Protein AF-A0AAD6TPF5-F1 (afdb_monomer_lite)

pLDDT: mean 73.82, std 22.04, range [34.72, 98.62]

Structure (mmCIF, N/CA/C/O backbone):
data_AF-A0AAD6TPF5-F1
#
_entry.id   AF-A0AAD6TPF5-F1
#
loop_
_atom_site.group_PDB
_atom_site.id
_atom_site.type_symbol
_atom_site.label_atom_id
_atom_site.label_alt_id
_atom_site.label_comp_id
_atom_site.label_asym_id
_atom_site.label_entity_id
_atom_site.label_seq_id
_atom_site.pdbx_PDB_ins_code
_atom_site.Cartn_x
_atom_site.Cartn_y
_atom_site.Cartn_z
_atom_site.occupancy
_atom_site.B_iso_or_equiv
_atom_site.auth_seq_id
_atom_site.auth_comp_id
_atom_site.auth_asym_id
_atom_site.auth_atom_id
_atom_site.pdbx_PDB_model_num
ATOM 1 N N . MET A 1 1 ? 7.295 -44.123 14.658 1.00 43.75 1 MET A N 1
ATOM 2 C CA . MET A 1 1 ? 8.121 -44.035 13.433 1.00 43.75 1 MET A CA 1
ATOM 3 C C . MET A 1 1 ? 7.354 -43.300 12.339 1.00 43.75 1 MET A C 1
ATOM 5 O O . MET A 1 1 ? 6.533 -43.919 11.677 1.00 43.75 1 MET A O 1
ATOM 9 N N . ARG A 1 2 ? 7.566 -41.988 12.167 1.00 37.69 2 ARG A N 1
ATOM 10 C CA . ARG A 1 2 ? 7.135 -41.240 10.971 1.00 37.69 2 ARG A CA 1
ATOM 11 C C . ARG A 1 2 ? 8.166 -40.157 10.656 1.00 37.69 2 ARG A C 1
ATOM 13 O O . ARG A 1 2 ? 8.618 -39.444 11.543 1.00 37.69 2 ARG A O 1
ATOM 20 N N . PHE A 1 3 ? 8.560 -40.143 9.389 1.00 41.12 3 PHE A N 1
ATOM 21 C CA . PHE A 1 3 ? 9.657 -39.396 8.793 1.00 41.12 3 PHE A CA 1
ATOM 22 C C . PHE A 1 3 ? 9.344 -37.900 8.700 1.00 41.12 3 PHE A C 1
ATOM 24 O O . PHE A 1 3 ? 8.458 -37.509 7.942 1.00 41.12 3 PHE A O 1
ATOM 31 N N . PHE A 1 4 ? 10.124 -37.058 9.378 1.00 46.62 4 PHE A N 1
ATOM 32 C CA . PHE A 1 4 ? 10.279 -35.664 8.969 1.00 46.62 4 PHE A CA 1
ATOM 33 C C . PHE A 1 4 ? 11.479 -35.585 8.029 1.00 46.62 4 PHE A C 1
ATOM 35 O O . PHE A 1 4 ? 12.627 -35.695 8.452 1.00 46.62 4 PHE A O 1
ATOM 42 N N . LYS A 1 5 ? 11.202 -35.447 6.729 1.00 48.03 5 LYS A N 1
ATOM 43 C CA . LYS A 1 5 ? 12.215 -35.078 5.738 1.00 48.03 5 LYS A CA 1
ATOM 44 C C . LYS A 1 5 ? 12.674 -33.656 6.058 1.00 48.03 5 LYS A C 1
ATOM 46 O O . LYS A 1 5 ? 11.877 -32.721 6.000 1.00 48.03 5 LYS A O 1
ATOM 51 N N . SER A 1 6 ? 13.943 -33.523 6.427 1.00 45.94 6 SER A N 1
ATOM 52 C CA . SER A 1 6 ? 14.635 -32.247 6.552 1.00 45.94 6 SER A CA 1
ATOM 53 C C . SER A 1 6 ? 14.617 -31.535 5.199 1.00 45.94 6 SER A C 1
ATOM 55 O O . SER A 1 6 ? 15.062 -32.072 4.186 1.00 45.94 6 SER A O 1
ATOM 57 N N . PHE A 1 7 ? 14.067 -30.325 5.166 1.00 51.47 7 PHE A N 1
ATOM 58 C CA . PHE A 1 7 ? 14.255 -29.436 4.027 1.00 51.47 7 PHE A CA 1
ATOM 59 C C . PHE A 1 7 ? 15.663 -28.829 4.104 1.00 51.47 7 PHE A C 1
ATOM 61 O O . PHE A 1 7 ? 16.101 -28.474 5.202 1.00 51.47 7 PHE A O 1
ATOM 68 N N . PRO A 1 8 ? 16.379 -28.696 2.975 1.00 53.69 8 PRO A N 1
ATOM 69 C CA . PRO A 1 8 ? 17.670 -28.029 2.958 1.00 53.69 8 PRO A CA 1
ATOM 70 C C . PRO A 1 8 ? 17.483 -26.559 3.344 1.00 53.69 8 PRO A C 1
ATOM 72 O O . PRO A 1 8 ? 16.663 -25.840 2.770 1.00 53.69 8 PRO A O 1
ATOM 75 N N . SER A 1 9 ? 18.236 -26.128 4.352 1.00 47.53 9 SER A N 1
ATOM 76 C CA . SER A 1 9 ? 18.321 -24.741 4.787 1.00 47.53 9 SER A CA 1
ATOM 77 C C . SER A 1 9 ? 18.831 -23.879 3.634 1.00 47.53 9 SER A C 1
ATOM 79 O O . SER A 1 9 ? 19.989 -23.996 3.231 1.00 47.53 9 SER A O 1
ATOM 81 N N . PHE A 1 10 ? 17.985 -23.000 3.104 1.00 50.28 10 PHE A N 1
ATOM 82 C CA . PHE A 1 10 ? 18.445 -21.953 2.203 1.00 50.28 10 PHE A CA 1
ATOM 83 C C . PHE A 1 10 ? 19.329 -20.981 2.997 1.00 50.28 10 PHE A C 1
ATOM 85 O O . PHE A 1 10 ? 18.885 -20.493 4.042 1.00 50.28 10 PHE A O 1
ATOM 92 N N . PRO A 1 11 ? 20.562 -20.684 2.550 1.00 57.53 11 PRO A N 1
ATOM 93 C CA . PRO A 1 11 ? 21.383 -19.679 3.199 1.00 57.53 11 PRO A CA 1
ATOM 94 C C . PRO A 1 11 ? 20.680 -18.328 3.060 1.00 57.53 11 PRO A C 1
ATOM 96 O O . PRO A 1 11 ? 20.516 -17.792 1.963 1.00 57.53 11 PRO A O 1
ATOM 99 N N . LEU A 1 12 ? 20.228 -17.798 4.195 1.00 47.91 12 LEU A N 1
ATOM 100 C CA . LEU A 1 12 ? 19.731 -16.438 4.333 1.00 47.91 12 LEU A CA 1
ATOM 101 C C . LEU A 1 12 ? 20.835 -15.484 3.875 1.00 47.91 12 LEU A C 1
ATOM 103 O O . LEU A 1 12 ? 21.775 -15.205 4.624 1.00 47.91 12 LEU A O 1
ATOM 107 N N . LEU A 1 13 ? 20.712 -14.983 2.643 1.00 49.19 13 LEU A N 1
ATOM 108 C CA . LEU A 1 13 ? 21.491 -13.855 2.153 1.00 49.19 13 LEU A CA 1
ATOM 109 C C . LEU A 1 13 ? 21.312 -12.715 3.153 1.00 49.19 13 LEU A C 1
ATOM 111 O O . LEU A 1 13 ? 20.250 -12.097 3.246 1.00 49.19 13 LEU A O 1
ATOM 115 N N . HIS A 1 14 ? 22.355 -12.488 3.948 1.00 45.69 14 HIS A N 1
ATOM 116 C CA . HIS A 1 14 ? 22.440 -11.371 4.864 1.00 45.69 14 HIS A CA 1
ATOM 117 C C . HIS A 1 14 ? 22.224 -10.096 4.062 1.00 45.69 14 HIS A C 1
ATOM 119 O O . HIS A 1 14 ? 23.067 -9.678 3.266 1.00 45.69 14 HIS A O 1
ATOM 125 N N . ARG A 1 15 ? 21.061 -9.482 4.280 1.00 45.88 15 ARG A N 1
ATOM 126 C CA . ARG A 1 15 ? 20.737 -8.143 3.816 1.00 45.88 15 ARG A CA 1
ATOM 127 C C . ARG A 1 15 ? 21.706 -7.203 4.530 1.00 45.88 15 ARG A C 1
ATOM 129 O O . ARG A 1 15 ? 21.448 -6.766 5.647 1.00 45.88 15 ARG A O 1
ATOM 136 N N . ARG A 1 16 ? 22.868 -6.962 3.916 1.00 40.47 16 ARG A N 1
ATOM 137 C CA . ARG A 1 16 ? 23.832 -5.945 4.342 1.00 40.47 16 ARG A CA 1
ATOM 138 C C . ARG A 1 16 ? 23.128 -4.590 4.280 1.00 40.47 16 ARG A C 1
ATOM 140 O O . ARG A 1 16 ? 23.140 -3.924 3.253 1.00 40.47 16 ARG A O 1
ATOM 147 N N . SER A 1 17 ? 22.531 -4.163 5.388 1.00 47.69 17 SER A N 1
ATOM 148 C CA . SER A 1 17 ? 22.309 -2.749 5.670 1.00 47.69 17 SER A CA 1
ATOM 149 C C . SER A 1 17 ? 23.649 -2.155 6.099 1.00 47.69 17 SER A C 1
ATOM 151 O O . SER A 1 17 ? 23.896 -1.915 7.278 1.00 47.69 17 SER A O 1
ATOM 153 N N . LYS A 1 18 ? 24.560 -1.999 5.139 1.00 42.81 18 LYS A N 1
ATOM 154 C CA . LYS A 1 18 ? 25.695 -1.099 5.292 1.00 42.81 18 LYS A CA 1
ATOM 155 C C . LYS A 1 18 ? 25.421 0.088 4.391 1.00 42.81 18 LYS A C 1
ATOM 157 O O . LYS A 1 18 ? 25.534 0.011 3.175 1.00 42.81 18 LYS A O 1
ATOM 162 N N . SER A 1 19 ? 24.993 1.161 5.035 1.00 47.47 19 SER A N 1
ATOM 163 C CA . SER A 1 19 ? 25.349 2.519 4.668 1.00 47.47 19 SER A CA 1
ATOM 164 C C . SER A 1 19 ? 26.872 2.600 4.487 1.00 47.47 19 SER A C 1
ATOM 166 O O . SER A 1 19 ? 27.588 2.967 5.413 1.00 47.47 19 SER A O 1
ATOM 168 N N . ASP A 1 20 ? 27.367 2.191 3.321 1.00 39.78 20 ASP A N 1
ATOM 169 C CA . ASP A 1 20 ? 28.670 2.613 2.817 1.00 39.78 20 ASP A CA 1
ATOM 170 C C . ASP A 1 20 ? 28.439 3.952 2.113 1.00 39.78 20 ASP A C 1
ATOM 172 O O . ASP A 1 20 ? 28.153 4.036 0.920 1.00 39.78 20 ASP A O 1
ATOM 176 N N . SER A 1 21 ? 28.490 5.028 2.897 1.00 48.94 21 SER A N 1
ATOM 177 C CA . SER A 1 21 ? 28.609 6.404 2.413 1.00 48.94 21 SER A CA 1
ATOM 178 C C . SER A 1 21 ? 30.051 6.665 1.973 1.00 48.94 21 SER A C 1
ATOM 180 O O . SER A 1 21 ? 30.737 7.541 2.494 1.00 48.94 21 SER A O 1
ATOM 182 N N . SER A 1 22 ? 30.523 5.844 1.046 1.00 44.94 22 SER A N 1
ATOM 183 C CA . SER A 1 22 ? 31.837 5.932 0.421 1.00 44.94 22 SER A CA 1
ATOM 184 C C . SER A 1 22 ? 31.689 5.614 -1.064 1.00 44.94 22 SER A C 1
ATOM 186 O O . SER A 1 22 ? 32.470 4.871 -1.644 1.00 44.94 22 SER A O 1
ATOM 188 N N . ILE A 1 23 ? 30.666 6.188 -1.707 1.00 43.12 23 ILE A N 1
ATOM 189 C CA . ILE A 1 23 ? 30.764 6.408 -3.148 1.00 43.12 23 ILE A CA 1
ATOM 190 C C . ILE A 1 23 ? 31.881 7.447 -3.284 1.00 43.12 23 ILE A C 1
ATOM 192 O O . ILE A 1 23 ? 31.685 8.578 -2.824 1.00 43.12 23 ILE A O 1
ATOM 196 N N . PRO A 1 24 ? 33.067 7.090 -3.811 1.00 48.72 24 PRO A N 1
ATOM 197 C CA . PRO A 1 24 ? 34.062 8.097 -4.120 1.00 48.72 24 PRO A CA 1
ATOM 198 C C . PRO A 1 24 ? 33.383 9.077 -5.070 1.00 48.72 24 PRO A C 1
ATOM 200 O O . PRO A 1 24 ? 32.769 8.655 -6.054 1.00 48.72 24 PRO A O 1
ATOM 203 N N . ASN A 1 25 ? 33.436 10.370 -4.734 1.00 44.84 25 ASN A N 1
ATOM 204 C CA . ASN A 1 25 ? 33.100 11.433 -5.675 1.00 44.84 25 ASN A CA 1
ATOM 205 C C . ASN A 1 25 ? 33.679 11.017 -7.027 1.00 44.84 25 ASN A C 1
ATOM 207 O O . ASN A 1 25 ? 34.873 10.694 -7.047 1.00 44.84 25 ASN A O 1
ATOM 211 N N . PRO A 1 26 ? 32.883 10.960 -8.113 1.00 53.66 26 PRO A N 1
ATOM 212 C CA . PRO A 1 26 ? 33.461 10.762 -9.424 1.00 53.66 26 PRO A CA 1
ATOM 213 C C . PRO A 1 26 ? 34.475 11.886 -9.563 1.00 53.66 26 PRO A C 1
ATOM 215 O O . PRO A 1 26 ? 34.111 13.064 -9.598 1.00 53.66 26 PRO A O 1
ATOM 218 N N . THR A 1 27 ? 35.756 11.524 -9.506 1.00 51.78 27 THR A N 1
ATOM 219 C CA . THR A 1 27 ? 36.822 12.436 -9.865 1.00 51.78 27 THR A CA 1
ATOM 220 C C . THR A 1 27 ? 36.392 13.003 -11.208 1.00 51.78 27 THR A C 1
ATOM 222 O O . THR A 1 27 ? 35.964 12.218 -12.066 1.00 51.78 27 THR A O 1
ATOM 225 N N . PRO A 1 28 ? 36.375 14.340 -11.379 1.00 53.50 28 PRO A N 1
ATOM 226 C CA . PRO A 1 28 ? 36.115 14.902 -12.690 1.00 53.50 28 PRO A CA 1
ATOM 227 C C . PRO A 1 28 ? 37.044 14.146 -13.620 1.00 53.50 28 PRO A C 1
ATOM 229 O O . PRO A 1 28 ? 38.234 14.034 -13.315 1.00 53.50 28 PRO A O 1
ATOM 232 N N . ILE A 1 29 ? 36.460 13.511 -14.638 1.00 50.47 29 ILE A N 1
ATOM 233 C CA . ILE A 1 29 ? 37.204 12.881 -15.713 1.00 50.47 29 ILE A CA 1
ATOM 234 C C . ILE A 1 29 ? 38.132 13.995 -16.168 1.00 50.47 29 ILE A C 1
ATOM 236 O O . ILE A 1 29 ? 37.700 14.959 -16.792 1.00 50.47 29 ILE A O 1
ATOM 240 N N . GLN A 1 30 ? 39.380 13.937 -15.698 1.00 47.09 30 GLN A N 1
ATOM 241 C CA . GLN A 1 30 ? 40.451 14.686 -16.293 1.00 47.09 30 GLN A CA 1
ATOM 242 C C . GLN A 1 30 ? 40.396 14.163 -17.705 1.00 47.09 30 GLN A C 1
ATOM 244 O O . GLN A 1 30 ? 40.637 12.974 -17.934 1.00 47.09 30 GLN A O 1
ATOM 249 N N . ASP A 1 31 ? 39.954 15.029 -18.609 1.00 46.28 31 ASP A N 1
ATOM 250 C CA . ASP A 1 31 ? 40.254 14.916 -20.012 1.00 46.28 31 ASP A CA 1
ATOM 251 C C . ASP A 1 31 ? 41.762 14.701 -20.052 1.00 46.28 31 ASP A C 1
ATOM 253 O O . ASP A 1 31 ? 42.564 15.637 -20.012 1.00 46.28 31 ASP A O 1
ATOM 257 N N . HIS A 1 32 ? 42.164 13.431 -20.040 1.00 48.12 32 HIS A N 1
ATOM 258 C CA . HIS A 1 32 ? 43.411 13.006 -20.605 1.00 48.12 32 HIS A CA 1
ATOM 259 C C . HIS A 1 32 ? 43.250 13.414 -22.055 1.00 48.12 32 HIS A C 1
ATOM 261 O O . HIS A 1 32 ? 42.730 12.670 -22.885 1.00 48.12 32 HIS A O 1
ATOM 267 N N . ILE A 1 33 ? 43.629 14.669 -22.303 1.00 50.28 33 ILE A N 1
ATOM 268 C CA . ILE A 1 33 ? 44.167 15.166 -23.544 1.00 50.28 33 ILE A CA 1
ATOM 269 C C . ILE A 1 33 ? 45.156 14.077 -23.922 1.00 50.28 33 ILE A C 1
ATOM 271 O O . ILE A 1 33 ? 46.284 14.032 -23.431 1.00 50.28 33 ILE A O 1
ATOM 275 N N . LEU A 1 34 ? 44.663 13.104 -24.689 1.00 51.03 34 LEU A N 1
ATOM 276 C CA . LEU A 1 34 ? 45.485 12.181 -25.427 1.00 51.03 34 LEU A CA 1
ATOM 277 C C . LEU A 1 34 ? 46.449 13.113 -26.125 1.00 51.03 34 LEU A C 1
ATOM 279 O O . LEU A 1 34 ? 46.015 13.939 -26.931 1.00 51.03 34 LEU A O 1
ATOM 283 N N . ASN A 1 35 ? 47.710 13.059 -25.696 1.00 52.78 35 ASN A N 1
ATOM 284 C CA . ASN A 1 35 ? 48.815 13.724 -26.347 1.00 52.78 35 ASN A CA 1
ATOM 285 C C . ASN A 1 35 ? 48.691 13.356 -27.817 1.00 52.78 35 ASN A C 1
ATOM 287 O O . ASN A 1 35 ? 49.074 12.265 -28.239 1.00 52.78 35 ASN A O 1
ATOM 291 N N . ARG A 1 36 ? 48.059 14.254 -28.574 1.00 47.03 36 ARG A N 1
ATOM 292 C CA . ARG A 1 36 ? 48.009 14.201 -30.017 1.00 47.03 36 ARG A CA 1
ATOM 293 C C . ARG A 1 36 ? 49.481 14.184 -30.395 1.00 47.03 36 ARG A C 1
ATOM 295 O O . ARG A 1 36 ? 50.165 15.134 -30.007 1.00 47.03 36 ARG A O 1
ATOM 302 N N . PRO A 1 37 ? 49.993 13.123 -31.036 1.00 51.72 37 PRO A N 1
ATOM 303 C CA . PRO A 1 37 ? 51.385 13.093 -31.434 1.00 51.72 37 PRO A CA 1
ATOM 304 C C . PRO A 1 37 ? 51.607 14.323 -32.311 1.00 51.72 37 PRO A C 1
ATOM 306 O O . PRO A 1 37 ? 51.081 14.423 -33.421 1.00 51.72 37 PRO A O 1
ATOM 309 N N . GLN A 1 38 ? 52.281 15.325 -31.750 1.00 54.56 38 GLN A N 1
ATOM 310 C CA . GLN A 1 38 ? 52.732 16.466 -32.514 1.00 54.56 38 GLN A CA 1
ATOM 311 C C . GLN A 1 38 ? 53.732 15.908 -33.522 1.00 54.56 38 GLN A C 1
ATOM 313 O O . GLN A 1 38 ? 54.681 15.219 -33.157 1.00 54.56 38 GLN A O 1
ATOM 318 N N . SER A 1 39 ? 53.472 16.207 -34.790 1.00 62.16 39 SER A N 1
ATOM 319 C CA . SER A 1 39 ? 54.268 15.862 -35.967 1.00 62.16 39 SER A CA 1
ATOM 320 C C . SER A 1 39 ? 54.196 14.400 -36.437 1.00 62.16 39 SER A C 1
ATOM 322 O O . SER A 1 39 ? 55.136 13.617 -36.345 1.00 62.16 39 SER A O 1
ATOM 324 N N . LEU A 1 40 ? 53.089 14.087 -37.118 1.00 56.56 40 LEU A N 1
ATOM 325 C CA . LEU A 1 40 ? 53.101 13.087 -38.194 1.00 56.56 40 LEU A CA 1
ATOM 326 C C . LEU A 1 40 ? 54.177 13.429 -39.259 1.00 56.56 40 LEU A C 1
ATOM 328 O O . LEU A 1 40 ? 54.721 12.528 -39.891 1.00 56.56 40 LEU A O 1
ATOM 332 N N . ASP A 1 41 ? 54.564 14.708 -39.362 1.00 59.25 41 ASP A N 1
ATOM 333 C CA . ASP A 1 41 ? 55.646 15.200 -40.224 1.00 59.25 41 ASP A CA 1
ATOM 334 C C . ASP A 1 41 ? 57.039 14.660 -39.851 1.00 59.25 41 ASP A C 1
ATOM 336 O O . ASP A 1 41 ? 57.844 14.393 -40.742 1.00 59.25 41 ASP A O 1
ATOM 340 N N . ALA A 1 42 ? 57.347 14.435 -38.565 1.00 60.19 42 ALA A N 1
ATOM 341 C CA . ALA A 1 42 ? 58.680 13.965 -38.165 1.00 60.19 42 ALA A CA 1
ATOM 342 C C . ALA A 1 42 ? 58.891 12.475 -38.479 1.00 60.19 42 ALA A C 1
ATOM 344 O O . ALA A 1 42 ? 59.974 12.068 -38.903 1.00 60.19 42 ALA A O 1
ATOM 345 N N . ALA A 1 43 ? 57.842 11.660 -38.327 1.00 59.56 43 ALA A N 1
ATOM 346 C CA . ALA A 1 43 ? 57.882 10.248 -38.700 1.00 59.56 43 ALA A CA 1
ATOM 347 C C . ALA A 1 43 ? 57.887 10.061 -40.229 1.00 59.56 43 ALA A C 1
ATOM 349 O O . ALA A 1 43 ? 58.588 9.184 -40.732 1.00 59.56 43 ALA A O 1
ATOM 350 N N . GLN A 1 44 ? 57.173 10.910 -40.979 1.00 61.31 44 GLN A N 1
ATOM 351 C CA . GLN A 1 44 ? 57.213 10.884 -42.445 1.00 61.31 44 GLN A CA 1
ATOM 352 C C . GLN A 1 44 ? 58.585 11.317 -42.989 1.00 61.31 44 GLN A C 1
ATOM 354 O O . GLN A 1 44 ? 59.111 10.656 -43.883 1.00 61.31 44 GLN A O 1
ATOM 359 N N . ALA A 1 45 ? 59.226 12.337 -42.406 1.00 62.72 45 ALA A N 1
ATOM 360 C CA . ALA A 1 45 ? 60.567 12.766 -42.816 1.00 62.72 45 ALA A CA 1
ATOM 361 C C . ALA A 1 45 ? 61.647 11.682 -42.606 1.00 62.72 45 ALA A C 1
ATOM 363 O O . ALA A 1 45 ? 62.543 11.529 -43.438 1.00 62.72 45 ALA A O 1
ATOM 364 N N . ALA A 1 46 ? 61.547 10.882 -41.538 1.00 60.62 46 ALA A N 1
ATOM 365 C CA . ALA A 1 46 ? 62.501 9.805 -41.261 1.00 60.62 46 ALA A CA 1
ATOM 366 C C . ALA A 1 46 ? 62.390 8.623 -42.246 1.00 60.62 46 ALA A C 1
ATOM 368 O O . ALA A 1 46 ? 63.404 8.020 -42.598 1.00 60.62 46 ALA A O 1
ATOM 369 N N . VAL A 1 47 ? 61.183 8.314 -42.739 1.00 61.53 47 VAL A N 1
ATOM 370 C CA . VAL A 1 47 ? 60.966 7.222 -43.708 1.00 61.53 47 VAL A CA 1
ATOM 371 C C . VAL A 1 47 ? 61.490 7.592 -45.099 1.00 61.53 47 VAL A C 1
ATOM 373 O O . VAL A 1 47 ? 62.084 6.748 -45.768 1.00 61.53 47 VAL A O 1
ATOM 376 N N . PHE A 1 48 ? 61.359 8.855 -45.517 1.00 60.66 48 PHE A N 1
ATOM 377 C CA . PHE A 1 48 ? 61.883 9.298 -46.815 1.00 60.66 48 PHE A CA 1
ATOM 378 C C . PHE A 1 48 ? 63.412 9.427 -46.852 1.00 60.66 48 PHE A C 1
ATOM 380 O O . PHE A 1 48 ? 64.003 9.292 -47.921 1.00 60.66 48 PHE A O 1
ATOM 387 N N . SER A 1 49 ? 64.077 9.628 -45.709 1.00 60.03 49 SER A N 1
ATOM 388 C CA . SER A 1 49 ? 65.532 9.827 -45.684 1.00 60.03 49 SER A CA 1
ATOM 389 C C . SER A 1 49 ? 66.355 8.530 -45.635 1.00 60.03 49 SER A C 1
ATOM 391 O O . SER A 1 49 ? 67.552 8.574 -45.911 1.00 60.03 49 SER A O 1
ATOM 393 N N . ALA A 1 50 ? 65.753 7.382 -45.300 1.00 56.81 50 ALA A N 1
ATOM 394 C CA . ALA A 1 50 ? 66.474 6.115 -45.113 1.00 56.81 50 ALA A CA 1
ATOM 395 C C . ALA A 1 50 ? 66.436 5.164 -46.330 1.00 56.81 50 ALA A C 1
ATOM 397 O O . ALA A 1 50 ? 67.094 4.126 -46.313 1.00 56.81 50 ALA A O 1
ATOM 398 N N . ALA A 1 51 ? 65.687 5.492 -47.388 1.00 52.31 51 ALA A N 1
ATOM 399 C CA . ALA A 1 51 ? 65.366 4.558 -48.471 1.00 52.31 51 ALA A CA 1
ATOM 400 C C . ALA A 1 51 ? 65.935 4.952 -49.848 1.00 52.31 51 ALA A C 1
ATOM 402 O O . ALA A 1 51 ? 65.274 4.750 -50.864 1.00 52.31 51 ALA A O 1
ATOM 403 N N . VAL A 1 52 ? 67.171 5.464 -49.912 1.00 60.47 52 VAL A N 1
ATOM 404 C CA . VAL A 1 52 ? 67.898 5.588 -51.193 1.00 60.47 52 VAL A CA 1
ATOM 405 C C . VAL A 1 52 ? 69.125 4.671 -51.218 1.00 60.47 52 VAL A C 1
ATOM 407 O O . VAL A 1 52 ? 70.259 5.141 -51.122 1.00 60.47 52 VAL A O 1
ATOM 410 N N . PRO A 1 53 ? 68.952 3.344 -51.361 1.00 54.88 53 PRO A N 1
ATOM 411 C CA . PRO A 1 53 ? 70.000 2.523 -51.934 1.00 54.88 53 PRO A CA 1
ATOM 412 C C . PRO A 1 53 ? 70.061 2.812 -53.439 1.00 54.88 53 PRO A C 1
ATOM 414 O O . PRO A 1 53 ? 69.075 2.668 -54.161 1.00 54.88 53 PRO A O 1
ATOM 417 N N . ALA A 1 54 ? 71.236 3.235 -53.901 1.00 57.59 54 ALA A N 1
ATOM 418 C CA . ALA A 1 54 ? 71.572 3.406 -55.307 1.00 57.59 54 ALA A CA 1
ATOM 419 C C . ALA A 1 54 ? 71.447 2.064 -56.052 1.00 57.59 54 ALA A C 1
ATOM 421 O O . ALA A 1 54 ? 72.408 1.311 -56.183 1.00 57.59 54 ALA A O 1
ATOM 422 N N . CYS A 1 55 ? 70.241 1.746 -56.517 1.00 51.28 55 CYS A N 1
ATOM 423 C CA . CYS A 1 55 ? 69.998 0.708 -57.507 1.00 51.28 55 CYS A CA 1
ATOM 424 C C . CYS A 1 55 ? 69.814 1.374 -58.877 1.00 51.28 55 CYS A C 1
ATOM 426 O O . CYS A 1 55 ? 69.060 2.344 -58.980 1.00 51.28 55 CYS A O 1
ATOM 428 N N . PRO A 1 56 ? 70.451 0.866 -59.944 1.00 54.00 56 PRO A N 1
ATOM 429 C CA . PRO A 1 56 ? 70.154 1.295 -61.302 1.00 54.00 56 PRO A CA 1
ATOM 430 C C . PRO A 1 56 ? 68.742 0.813 -61.671 1.00 54.00 56 PRO A C 1
ATOM 432 O O . PRO A 1 56 ? 68.542 -0.332 -62.070 1.00 54.00 56 PRO A O 1
ATOM 435 N N . GLN A 1 57 ? 67.740 1.675 -61.485 1.00 56.03 57 GLN A N 1
ATOM 436 C CA . GLN A 1 57 ? 66.370 1.423 -61.923 1.00 56.03 57 GLN A CA 1
ATOM 437 C C . GLN A 1 57 ? 66.314 1.474 -63.449 1.00 56.03 57 GLN A C 1
ATOM 439 O O . GLN A 1 57 ? 66.289 2.543 -64.058 1.00 56.03 57 GLN A O 1
ATOM 444 N N . ALA A 1 58 ? 66.226 0.302 -64.072 1.00 49.12 58 ALA A N 1
ATOM 445 C CA . ALA A 1 58 ? 65.511 0.189 -65.329 1.00 49.12 58 ALA A CA 1
ATOM 446 C C . ALA A 1 58 ? 64.054 0.589 -65.042 1.00 49.12 58 ALA A C 1
ATOM 448 O O . ALA A 1 58 ? 63.291 -0.193 -64.474 1.00 49.12 58 ALA A O 1
ATOM 449 N N . PHE A 1 59 ? 63.695 1.835 -65.362 1.00 52.66 59 PHE A N 1
ATOM 450 C CA . PHE A 1 59 ? 62.314 2.311 -65.381 1.00 52.66 59 PHE A CA 1
ATOM 451 C C . PHE A 1 59 ? 61.558 1.517 -66.450 1.00 52.66 59 PHE A C 1
ATOM 453 O O . PHE A 1 59 ? 61.434 1.928 -67.603 1.00 52.66 59 PHE A O 1
ATOM 460 N N . LEU A 1 60 ? 61.075 0.338 -66.068 1.00 57.22 60 LEU A N 1
ATOM 461 C CA . LEU A 1 60 ? 59.983 -0.316 -66.764 1.00 57.22 60 LEU A CA 1
ATOM 462 C C . LEU A 1 60 ? 58.760 0.552 -66.491 1.00 57.22 60 LEU A C 1
ATOM 464 O O . LEU A 1 60 ? 58.108 0.424 -65.457 1.00 57.22 60 LEU A O 1
ATOM 468 N N . PHE A 1 61 ? 58.521 1.512 -67.384 1.00 64.75 61 PHE A N 1
ATOM 469 C CA . PHE A 1 61 ? 57.277 2.257 -67.389 1.00 64.75 61 PHE A CA 1
ATOM 470 C C . PHE A 1 61 ? 56.148 1.227 -67.446 1.00 64.75 61 PHE A C 1
ATOM 472 O O . PHE A 1 61 ? 56.156 0.396 -68.361 1.00 64.75 61 PHE A O 1
ATOM 479 N N . PRO A 1 62 ? 55.227 1.229 -66.465 1.00 67.69 62 PRO A N 1
ATOM 480 C CA . PRO A 1 62 ? 54.089 0.332 -66.499 1.00 67.69 62 PRO A CA 1
ATOM 481 C C . PRO A 1 62 ? 53.399 0.517 -67.842 1.00 67.69 62 PRO A C 1
ATOM 483 O O . PRO A 1 62 ? 53.188 1.646 -68.303 1.00 67.69 62 PRO A O 1
ATOM 486 N N . THR A 1 63 ? 53.106 -0.596 -68.502 1.00 78.25 63 THR A N 1
ATOM 487 C CA . THR A 1 63 ? 52.383 -0.522 -69.763 1.00 78.25 63 THR A CA 1
ATOM 488 C C . THR A 1 63 ? 51.006 0.098 -69.483 1.00 78.25 63 THR A C 1
ATOM 490 O O . THR A 1 63 ? 50.469 -0.059 -68.384 1.00 78.25 63 THR A O 1
ATOM 493 N N . PRO A 1 64 ? 50.398 0.832 -70.428 1.00 82.12 64 PRO A N 1
ATOM 494 C CA . PRO A 1 64 ? 49.090 1.461 -70.209 1.00 82.12 64 PRO A CA 1
ATOM 495 C C . PRO A 1 64 ? 47.992 0.458 -69.790 1.00 82.12 64 PRO A C 1
ATOM 497 O O . PRO A 1 64 ? 47.028 0.835 -69.120 1.00 82.12 64 PRO A O 1
ATOM 500 N N . SER A 1 65 ? 48.157 -0.830 -70.116 1.00 81.81 65 SER A N 1
ATOM 501 C CA . SER A 1 65 ? 47.319 -1.921 -69.606 1.00 81.81 65 SER A CA 1
ATOM 502 C C . SER A 1 65 ? 47.487 -2.170 -68.104 1.00 81.81 65 SER A C 1
ATOM 504 O O . SER A 1 65 ? 46.487 -2.352 -67.414 1.00 81.81 65 SER A O 1
ATOM 506 N N . ASP A 1 66 ? 48.711 -2.118 -67.572 1.00 85.12 66 ASP A N 1
ATOM 507 C CA . ASP A 1 66 ? 48.975 -2.332 -66.141 1.00 85.12 66 ASP A CA 1
ATOM 508 C C . ASP A 1 66 ? 48.380 -1.200 -65.298 1.00 85.12 66 ASP A C 1
ATOM 510 O O . ASP A 1 66 ? 47.767 -1.446 -64.261 1.00 85.12 66 ASP A O 1
ATOM 514 N N . ALA A 1 67 ? 48.478 0.042 -65.783 1.00 87.50 67 ALA A N 1
ATOM 515 C CA . ALA A 1 67 ? 47.867 1.196 -65.125 1.00 87.50 67 ALA A CA 1
ATOM 516 C C . ALA A 1 67 ? 46.336 1.067 -65.038 1.00 87.50 67 ALA A C 1
ATOM 518 O O . ALA A 1 67 ? 45.745 1.391 -64.011 1.00 87.50 67 ALA A O 1
ATOM 519 N N . SER A 1 68 ? 45.697 0.548 -66.091 1.00 91.44 68 SER A N 1
ATOM 520 C CA . SER A 1 68 ? 44.242 0.355 -66.132 1.00 91.44 68 SER A CA 1
ATOM 521 C C . SER A 1 68 ? 43.773 -0.714 -65.136 1.00 91.44 68 SER A C 1
ATOM 523 O O . SER A 1 68 ? 42.778 -0.511 -64.440 1.00 91.44 68 SER A O 1
ATOM 525 N N . ASN A 1 69 ? 44.519 -1.817 -65.010 1.00 92.56 69 ASN A N 1
ATOM 526 C CA . ASN A 1 69 ? 44.225 -2.873 -64.035 1.00 92.56 69 ASN A CA 1
ATOM 527 C C . ASN A 1 69 ? 44.360 -2.365 -62.592 1.00 92.56 69 ASN A C 1
ATOM 529 O O . ASN A 1 69 ? 43.478 -2.608 -61.771 1.00 92.56 69 ASN A O 1
ATOM 533 N N . VAL A 1 70 ? 45.412 -1.593 -62.296 1.00 93.00 70 VAL A N 1
ATOM 534 C CA . VAL A 1 70 ? 45.616 -0.996 -60.964 1.00 93.00 70 VAL A CA 1
ATOM 535 C C . VAL A 1 70 ? 44.506 -0.002 -60.620 1.00 93.00 70 VAL A C 1
ATOM 537 O O . VAL A 1 70 ? 44.012 -0.005 -59.494 1.00 93.00 70 VAL A O 1
ATOM 540 N N . ILE A 1 71 ? 44.074 0.830 -61.575 1.00 94.56 71 ILE A N 1
ATOM 541 C CA . ILE A 1 71 ? 42.947 1.754 -61.365 1.00 94.56 71 ILE A CA 1
ATOM 542 C C . ILE A 1 71 ? 41.680 0.968 -61.013 1.00 94.56 71 ILE A C 1
ATOM 544 O O . ILE A 1 71 ? 41.033 1.278 -60.014 1.00 94.56 71 ILE A O 1
ATOM 548 N N . PHE A 1 72 ? 41.368 -0.084 -61.770 1.00 95.75 72 PHE A N 1
ATOM 549 C CA . PHE A 1 72 ? 40.199 -0.923 -61.510 1.00 95.75 72 PHE A CA 1
ATOM 550 C C . PHE A 1 72 ? 40.252 -1.614 -60.135 1.00 95.75 72 PHE A C 1
ATOM 552 O O . PHE A 1 72 ? 39.255 -1.649 -59.404 1.00 95.75 72 PHE A O 1
ATOM 559 N N . GLU A 1 73 ? 41.415 -2.139 -59.741 1.00 96.56 73 GLU A N 1
ATOM 560 C CA . GLU A 1 73 ? 41.614 -2.732 -58.414 1.00 96.56 73 GLU A CA 1
ATOM 561 C C . GLU A 1 73 ? 41.424 -1.702 -57.293 1.00 96.56 73 GLU A C 1
ATOM 563 O O . GLU A 1 73 ? 40.742 -1.986 -56.303 1.00 96.56 73 GLU A O 1
ATOM 568 N N . LEU A 1 74 ? 41.958 -0.488 -57.461 1.00 96.31 74 LEU A N 1
ATOM 569 C CA . LEU A 1 74 ? 41.799 0.607 -56.502 1.00 96.31 74 LEU A CA 1
ATOM 570 C C . LEU A 1 74 ? 40.346 1.076 -56.394 1.00 96.31 74 LEU A C 1
ATOM 572 O O . LEU A 1 74 ? 39.863 1.312 -55.286 1.00 96.31 74 LEU A O 1
ATOM 576 N N . GLU A 1 75 ? 39.623 1.183 -57.508 1.00 97.75 75 GLU A N 1
ATOM 577 C CA . GLU A 1 75 ? 38.195 1.523 -57.518 1.00 97.75 75 GLU A CA 1
ATOM 578 C C . GLU A 1 75 ? 37.354 0.449 -56.822 1.00 97.75 75 GLU A C 1
ATOM 580 O O . GLU A 1 75 ? 36.465 0.762 -56.019 1.00 97.75 75 GLU A O 1
ATOM 585 N N . THR A 1 76 ? 37.677 -0.822 -57.065 1.00 98.00 76 THR A N 1
ATOM 586 C CA . THR A 1 76 ? 37.037 -1.960 -56.398 1.00 98.00 76 THR A CA 1
ATOM 587 C C . THR A 1 76 ? 37.314 -1.937 -54.894 1.00 98.00 76 THR A C 1
ATOM 589 O O . THR A 1 76 ? 36.388 -2.082 -54.091 1.00 98.00 76 THR A O 1
ATOM 592 N N . ALA A 1 77 ? 38.564 -1.707 -54.485 1.00 97.88 77 ALA A N 1
ATOM 593 C CA . ALA A 1 77 ? 38.944 -1.597 -53.079 1.00 97.88 77 ALA A CA 1
ATOM 594 C C . ALA A 1 77 ? 38.268 -0.399 -52.392 1.00 97.88 77 ALA A C 1
ATOM 596 O O . ALA A 1 77 ? 37.726 -0.544 -51.299 1.00 97.88 77 ALA A O 1
ATOM 597 N N . ASN A 1 78 ? 38.215 0.766 -53.044 1.00 97.06 78 ASN A N 1
ATOM 598 C CA . ASN A 1 78 ? 37.542 1.958 -52.520 1.00 97.06 78 ASN A CA 1
ATOM 599 C C . ASN A 1 78 ? 36.033 1.720 -52.356 1.00 97.06 78 ASN A C 1
ATOM 601 O O . ASN A 1 78 ? 35.452 2.078 -51.332 1.00 97.06 78 ASN A O 1
ATOM 605 N N . SER A 1 79 ? 35.407 1.039 -53.318 1.00 98.19 79 SER A N 1
ATOM 606 C CA . SER A 1 79 ? 33.996 0.649 -53.231 1.00 98.19 79 SER A CA 1
ATOM 607 C C . SER A 1 79 ? 33.734 -0.288 -52.047 1.00 98.19 79 SER A C 1
ATOM 609 O O . SER A 1 79 ? 32.766 -0.082 -51.311 1.00 98.19 79 SER A O 1
ATOM 611 N N . ARG A 1 80 ? 34.626 -1.259 -51.798 1.00 98.38 80 ARG A N 1
ATOM 612 C CA . ARG A 1 80 ? 34.563 -2.133 -50.612 1.00 98.38 80 ARG A CA 1
ATOM 613 C C . ARG A 1 80 ? 34.719 -1.341 -49.316 1.00 98.38 80 ARG A C 1
ATOM 615 O O . ARG A 1 80 ? 33.853 -1.436 -48.457 1.00 98.38 80 ARG A O 1
ATOM 622 N N . PHE A 1 81 ? 35.730 -0.476 -49.212 1.00 98.19 81 PHE A N 1
ATOM 623 C CA . PHE A 1 81 ? 35.925 0.351 -48.018 1.00 98.19 81 PHE A CA 1
ATOM 624 C C . PHE A 1 81 ? 34.741 1.278 -47.736 1.00 98.19 81 PHE A C 1
ATOM 626 O O . PHE A 1 81 ? 34.371 1.461 -46.580 1.00 98.19 81 PHE A O 1
ATOM 633 N N . ARG A 1 82 ? 34.105 1.843 -48.767 1.00 98.06 82 ARG A N 1
ATOM 634 C CA . ARG A 1 82 ? 32.886 2.650 -48.600 1.00 98.06 82 ARG A CA 1
ATOM 635 C C . ARG A 1 82 ? 31.715 1.818 -48.088 1.00 98.06 82 ARG A C 1
ATOM 637 O O . ARG A 1 82 ? 30.998 2.281 -47.203 1.00 98.06 82 ARG A O 1
ATOM 644 N N . SER A 1 83 ? 31.542 0.607 -48.617 1.00 98.38 83 SER A N 1
ATOM 645 C CA . SER A 1 83 ? 30.538 -0.341 -48.128 1.00 98.38 83 SER A CA 1
ATOM 646 C C . SER A 1 83 ? 30.783 -0.677 -46.657 1.00 98.38 83 SER A C 1
ATOM 648 O O . SER A 1 83 ? 29.878 -0.517 -45.839 1.00 98.38 83 SER A O 1
ATOM 650 N N . ASP A 1 84 ? 32.014 -1.036 -46.297 1.00 98.19 84 ASP A N 1
ATOM 651 C CA . ASP A 1 84 ? 32.384 -1.379 -44.922 1.00 98.19 84 ASP A CA 1
ATOM 652 C C . ASP A 1 84 ? 32.182 -0.192 -43.974 1.00 98.19 84 ASP A C 1
ATOM 654 O O . ASP A 1 84 ? 31.561 -0.339 -42.925 1.00 98.19 84 ASP A O 1
ATOM 658 N N . LEU A 1 85 ? 32.622 1.013 -44.356 1.00 97.25 85 LEU A N 1
ATOM 659 C CA . LEU A 1 85 ? 32.390 2.234 -43.576 1.00 97.25 85 LEU A CA 1
ATOM 660 C C . LEU A 1 85 ? 30.899 2.508 -43.370 1.00 97.25 85 LEU A C 1
ATOM 662 O O . LEU A 1 85 ? 30.498 2.901 -42.275 1.00 97.25 85 LEU A O 1
ATOM 666 N N . 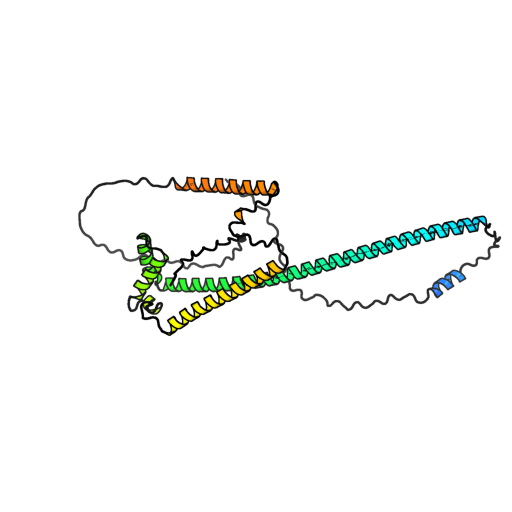SER A 1 86 ? 30.072 2.293 -44.397 1.00 98.19 86 SER A N 1
ATOM 667 C CA . SER A 1 86 ? 28.622 2.461 -44.274 1.00 98.19 86 SER A CA 1
ATOM 668 C C . SER A 1 86 ? 27.998 1.427 -43.327 1.00 98.19 86 SER A C 1
ATOM 670 O O . SER A 1 86 ? 27.142 1.786 -42.517 1.00 98.19 86 SER A O 1
ATOM 672 N N . ALA A 1 87 ? 28.475 0.178 -43.361 1.00 98.19 87 ALA A N 1
ATOM 673 C CA . ALA A 1 87 ? 28.031 -0.889 -42.470 1.00 98.19 87 ALA A CA 1
ATOM 674 C C . ALA A 1 87 ? 28.426 -0.604 -41.011 1.00 98.19 87 ALA A C 1
ATOM 676 O O . ALA A 1 87 ? 27.574 -0.647 -40.125 1.00 98.19 87 ALA A O 1
ATOM 677 N N . TRP A 1 88 ? 29.679 -0.207 -40.771 1.00 97.88 88 TRP A N 1
ATOM 678 C CA . TRP A 1 88 ? 30.163 0.199 -39.448 1.00 97.88 88 TRP A CA 1
ATOM 679 C C . TRP A 1 88 ? 29.422 1.423 -38.905 1.00 97.88 88 TRP A C 1
ATOM 681 O O . TRP A 1 88 ? 29.072 1.467 -37.726 1.00 97.88 88 TRP A O 1
ATOM 691 N N . ALA A 1 89 ? 29.141 2.421 -39.748 1.00 98.19 89 ALA A N 1
ATOM 692 C CA . ALA A 1 89 ? 28.353 3.582 -39.342 1.00 98.19 89 ALA A CA 1
ATOM 693 C C . ALA A 1 89 ? 26.932 3.173 -38.918 1.00 98.19 89 ALA A C 1
ATOM 695 O O . ALA A 1 89 ? 26.451 3.622 -37.874 1.00 98.19 89 ALA A O 1
ATOM 696 N N . ALA A 1 90 ? 26.285 2.283 -39.679 1.00 98.25 90 ALA A N 1
ATOM 697 C CA . ALA A 1 90 ? 24.976 1.742 -39.326 1.00 98.25 90 ALA A CA 1
ATOM 698 C C . ALA A 1 90 ? 25.021 0.973 -37.993 1.00 98.25 90 ALA A C 1
ATOM 700 O O . ALA A 1 90 ? 24.182 1.211 -37.120 1.00 98.25 90 ALA A O 1
ATOM 701 N N . GLU A 1 91 ? 26.032 0.129 -37.780 1.00 98.56 91 GLU A N 1
ATOM 702 C CA . GLU A 1 91 ? 26.220 -0.601 -36.523 1.00 98.56 91 GLU A CA 1
ATOM 703 C C . GLU A 1 91 ? 26.416 0.343 -35.327 1.00 98.56 91 GLU A C 1
ATOM 705 O O . GLU A 1 91 ? 25.736 0.198 -34.310 1.00 98.56 91 GLU A O 1
ATOM 710 N N . CYS A 1 92 ? 27.248 1.379 -35.466 1.00 98.12 92 CYS A N 1
ATOM 711 C CA . CYS A 1 92 ? 27.432 2.408 -34.440 1.00 98.12 92 CYS A CA 1
ATOM 712 C C . CYS A 1 92 ? 26.116 3.120 -34.085 1.00 98.12 92 CYS A C 1
ATOM 714 O O . CYS A 1 92 ? 25.835 3.350 -32.905 1.00 98.12 92 CYS A O 1
ATOM 716 N N . THR A 1 93 ? 25.285 3.459 -35.079 1.00 98.44 93 THR A N 1
ATOM 717 C CA . THR A 1 93 ? 23.970 4.070 -34.813 1.00 98.44 93 THR A CA 1
ATOM 718 C C . THR A 1 93 ? 23.011 3.108 -34.112 1.00 98.44 93 THR A C 1
ATOM 720 O O . THR A 1 93 ? 22.316 3.515 -33.178 1.00 98.44 93 THR A O 1
ATOM 723 N N . ASN A 1 94 ? 23.020 1.826 -34.490 1.00 98.38 94 ASN A N 1
ATOM 724 C CA . ASN A 1 94 ? 22.214 0.790 -33.851 1.00 98.38 94 ASN A CA 1
ATOM 725 C C . ASN A 1 94 ? 22.627 0.598 -32.383 1.00 98.38 94 ASN A C 1
ATOM 727 O O . ASN A 1 94 ? 21.786 0.702 -31.491 1.00 98.38 94 ASN A O 1
ATOM 731 N N . LEU A 1 95 ? 23.923 0.422 -32.110 1.00 98.12 95 LEU A N 1
ATOM 732 C CA . LEU A 1 95 ? 24.450 0.286 -30.748 1.00 98.12 95 LEU A CA 1
ATOM 733 C C . LEU A 1 95 ? 24.128 1.507 -29.885 1.00 98.12 95 LEU A C 1
ATOM 735 O O . LEU A 1 95 ? 23.731 1.356 -28.730 1.00 98.12 95 LEU A O 1
ATOM 739 N N . ARG A 1 96 ? 24.227 2.716 -30.448 1.00 98.50 96 ARG A N 1
ATOM 740 C CA . ARG A 1 96 ? 23.833 3.943 -29.746 1.00 98.50 96 ARG A CA 1
ATOM 741 C C . ARG A 1 96 ? 22.347 3.941 -29.385 1.00 98.50 96 ARG A C 1
ATOM 743 O O . ARG A 1 96 ? 22.007 4.248 -28.248 1.00 98.50 96 ARG A O 1
ATOM 750 N N . SER A 1 97 ? 21.477 3.531 -30.308 1.00 98.38 97 SER A N 1
ATOM 751 C CA . SER A 1 97 ? 20.038 3.433 -30.035 1.00 98.38 97 SER A CA 1
ATOM 752 C C . SER A 1 97 ? 19.712 2.395 -28.950 1.00 98.38 97 SER A C 1
ATOM 754 O O . SER A 1 97 ? 18.868 2.646 -28.091 1.00 98.38 97 SER A O 1
ATOM 756 N N . GLN A 1 98 ? 20.427 1.263 -28.924 1.00 98.44 98 GLN A N 1
ATOM 757 C CA . GLN A 1 98 ? 20.285 0.238 -27.885 1.00 98.44 98 GLN A CA 1
ATOM 758 C C . GLN A 1 98 ? 20.781 0.736 -26.522 1.00 98.44 98 GLN A C 1
ATOM 760 O O . GLN A 1 98 ? 20.136 0.497 -25.499 1.00 98.44 98 GLN A O 1
ATOM 765 N N . LEU A 1 99 ? 21.902 1.462 -26.493 1.00 98.38 99 LEU A N 1
ATOM 766 C CA . LEU A 1 99 ? 22.411 2.103 -25.281 1.00 98.38 99 LEU A CA 1
ATOM 767 C C . LEU A 1 99 ? 21.401 3.116 -24.724 1.00 98.38 99 LEU A C 1
ATOM 769 O O . LEU A 1 99 ? 21.120 3.118 -23.526 1.00 98.38 99 LEU A O 1
ATOM 773 N N . ASP A 1 100 ? 20.816 3.947 -25.585 1.00 98.12 100 ASP A N 1
ATOM 774 C CA . ASP A 1 100 ? 19.823 4.938 -25.171 1.00 98.12 100 ASP A CA 1
ATOM 775 C C . ASP A 1 100 ? 18.535 4.263 -24.662 1.00 98.12 100 ASP A C 1
ATOM 777 O O . ASP A 1 100 ? 17.995 4.662 -23.626 1.00 98.12 100 ASP A O 1
ATOM 781 N N . ALA A 1 101 ? 18.085 3.185 -25.315 1.00 97.88 101 ALA A N 1
ATOM 782 C CA . ALA A 1 101 ? 16.924 2.404 -24.886 1.00 97.88 101 ALA A CA 1
ATOM 783 C C . ALA A 1 101 ? 17.141 1.721 -23.524 1.00 97.88 101 ALA A C 1
ATOM 785 O O . ALA A 1 101 ? 16.296 1.824 -22.632 1.00 97.88 101 ALA A O 1
ATOM 786 N N . THR A 1 102 ? 18.287 1.063 -23.328 1.00 97.75 102 THR A N 1
ATOM 787 C CA . THR A 1 102 ? 18.627 0.414 -22.048 1.00 97.75 102 THR A CA 1
ATOM 788 C C . THR A 1 102 ? 18.804 1.430 -20.923 1.00 97.75 102 THR A C 1
ATOM 790 O O . THR A 1 102 ? 18.364 1.192 -19.796 1.00 97.75 102 THR A O 1
ATOM 793 N N . ARG A 1 103 ? 19.381 2.599 -21.219 1.00 98.62 103 ARG A N 1
ATOM 794 C CA . ARG A 1 103 ? 19.491 3.703 -20.262 1.00 98.62 103 ARG A CA 1
ATOM 795 C C . ARG A 1 103 ? 18.118 4.235 -19.854 1.00 98.62 103 ARG A C 1
ATOM 797 O O . ARG A 1 103 ? 17.900 4.490 -18.668 1.00 98.62 103 ARG A O 1
ATOM 804 N N . ALA A 1 104 ? 17.197 4.387 -20.804 1.00 97.81 104 ALA A N 1
ATOM 805 C CA . ALA A 1 104 ? 15.826 4.788 -20.513 1.00 97.81 104 ALA A CA 1
ATOM 806 C C . ALA A 1 104 ? 15.125 3.761 -19.610 1.00 97.81 104 ALA A C 1
ATOM 808 O O . ALA A 1 104 ? 14.587 4.148 -18.570 1.00 97.81 104 ALA A O 1
ATOM 809 N N . ASP A 1 105 ? 15.197 2.465 -19.939 1.00 98.06 105 ASP A N 1
ATOM 810 C CA . ASP A 1 105 ? 14.611 1.401 -19.112 1.00 98.06 105 ASP A CA 1
ATOM 811 C C . ASP A 1 105 ? 15.188 1.415 -17.688 1.00 98.06 105 ASP A C 1
ATOM 813 O O . ASP A 1 105 ? 14.427 1.483 -16.720 1.00 98.06 105 ASP A O 1
ATOM 817 N N . LEU A 1 106 ? 16.515 1.504 -17.537 1.00 98.44 106 LEU A N 1
ATOM 818 C CA . LEU A 1 106 ? 17.168 1.599 -16.228 1.00 98.44 106 LEU A CA 1
ATOM 819 C C . LEU A 1 106 ? 16.600 2.745 -15.375 1.00 98.44 106 LEU A C 1
ATOM 821 O O . LEU A 1 106 ? 16.303 2.547 -14.194 1.00 98.44 106 LEU A O 1
ATOM 825 N N . PHE A 1 107 ? 16.404 3.933 -15.954 1.00 98.50 107 PHE A N 1
ATOM 826 C CA . PHE A 1 107 ? 15.809 5.053 -15.223 1.00 98.50 107 PHE A CA 1
ATOM 827 C C . PHE A 1 107 ? 14.353 4.797 -14.833 1.00 98.50 107 PHE A C 1
ATOM 829 O O . PHE A 1 107 ? 13.961 5.134 -13.710 1.00 98.50 107 PHE A O 1
ATOM 836 N N . THR A 1 108 ? 13.555 4.157 -15.693 1.00 97.69 108 THR A N 1
ATOM 837 C CA . THR A 1 108 ? 12.182 3.783 -15.318 1.00 97.69 108 THR A CA 1
ATOM 838 C C . THR A 1 108 ? 12.164 2.785 -14.156 1.00 97.69 108 THR A C 1
ATOM 840 O O . THR A 1 108 ? 11.384 2.956 -13.213 1.00 97.69 108 THR A O 1
ATOM 843 N N . GLN A 1 109 ? 13.074 1.804 -14.148 1.00 97.88 109 GLN A N 1
ATOM 844 C CA . GLN A 1 109 ? 13.203 0.830 -13.060 1.00 97.88 109 GLN A CA 1
ATOM 845 C C . GLN A 1 109 ? 13.668 1.482 -11.753 1.00 97.88 109 GLN A C 1
ATOM 847 O O . GLN A 1 109 ? 13.141 1.166 -10.681 1.00 97.88 109 GLN A O 1
ATOM 852 N N . LEU A 1 110 ? 14.607 2.431 -11.818 1.00 98.31 110 LEU A N 1
ATOM 853 C CA . LEU A 1 110 ? 15.046 3.202 -10.651 1.00 98.31 110 LEU A CA 1
ATOM 854 C C . LEU A 1 110 ? 13.899 4.033 -10.063 1.00 98.31 110 LEU A C 1
ATOM 856 O O . LEU A 1 110 ? 13.669 3.992 -8.850 1.00 98.31 110 LEU A O 1
ATOM 860 N N . HIS A 1 111 ? 13.128 4.727 -10.903 1.00 97.75 111 HIS A N 1
ATOM 861 C CA . HIS A 1 111 ? 11.952 5.475 -10.453 1.00 97.75 111 HIS A CA 1
ATOM 862 C C . HIS A 1 111 ? 10.892 4.567 -9.828 1.00 97.75 111 HIS A C 1
ATOM 864 O O . HIS A 1 111 ? 10.373 4.878 -8.750 1.00 97.75 111 HIS A O 1
ATOM 870 N N . ARG A 1 112 ? 10.614 3.417 -10.450 1.00 98.19 112 ARG A N 1
ATOM 871 C CA . ARG A 1 112 ? 9.688 2.413 -9.913 1.00 98.19 112 ARG A CA 1
ATOM 872 C C . ARG A 1 112 ? 10.145 1.904 -8.548 1.00 98.19 112 ARG A C 1
ATOM 874 O O . ARG A 1 112 ? 9.347 1.860 -7.615 1.00 98.19 112 ARG A O 1
ATOM 881 N N . THR A 1 113 ? 11.426 1.574 -8.412 1.00 97.69 113 THR A N 1
ATOM 882 C CA . THR A 1 113 ? 12.010 1.092 -7.151 1.00 97.69 113 THR A CA 1
ATOM 883 C C . THR A 1 113 ? 11.927 2.158 -6.059 1.00 97.69 113 THR A C 1
ATOM 885 O O . THR A 1 113 ? 11.512 1.859 -4.941 1.00 97.69 113 THR A O 1
ATOM 888 N N . SER A 1 114 ? 12.229 3.419 -6.386 1.00 98.00 114 SER A N 1
ATOM 889 C CA . SER A 1 114 ? 12.103 4.543 -5.451 1.00 98.00 114 SER A CA 1
ATOM 890 C C . SER A 1 114 ? 10.655 4.761 -4.991 1.00 98.00 114 SER A C 1
ATOM 892 O O . SER A 1 114 ? 10.404 4.966 -3.802 1.00 98.00 114 SER A O 1
ATOM 894 N N . SER A 1 115 ? 9.686 4.667 -5.906 1.00 97.62 115 SER A N 1
ATOM 895 C CA . SER A 1 115 ? 8.259 4.776 -5.580 1.00 97.62 115 SER A CA 1
ATOM 896 C C . SER A 1 115 ? 7.801 3.649 -4.648 1.00 97.62 115 SER A C 1
ATOM 898 O O . SER A 1 115 ? 7.206 3.928 -3.605 1.00 97.62 115 SER A O 1
ATOM 900 N N . LEU A 1 116 ? 8.154 2.397 -4.958 1.00 96.56 116 LEU A N 1
ATOM 901 C CA . LEU A 1 116 ? 7.843 1.244 -4.106 1.00 96.56 116 LEU A CA 1
ATOM 902 C C . LEU A 1 116 ? 8.494 1.354 -2.723 1.00 96.56 116 LEU A C 1
ATOM 904 O O . LEU A 1 116 ? 7.875 0.999 -1.723 1.00 96.56 116 LEU A O 1
ATOM 908 N N . GLN A 1 117 ? 9.716 1.884 -2.644 1.00 98.50 117 GLN A N 1
ATOM 909 C CA . GLN A 1 117 ? 10.394 2.114 -1.371 1.00 98.50 117 GLN A CA 1
ATOM 910 C C . GLN A 1 117 ? 9.660 3.146 -0.505 1.00 98.50 117 GLN A C 1
ATOM 912 O O . GLN A 1 117 ? 9.515 2.935 0.699 1.00 98.50 117 GLN A O 1
ATOM 917 N N . ARG A 1 118 ? 9.173 4.246 -1.096 1.00 98.06 118 ARG A N 1
ATOM 918 C CA . ARG A 1 118 ? 8.365 5.240 -0.368 1.00 98.06 118 ARG A CA 1
ATOM 919 C C . ARG A 1 118 ? 7.055 4.636 0.126 1.00 98.06 118 ARG A C 1
ATOM 921 O O . ARG A 1 118 ? 6.709 4.849 1.284 1.00 98.06 118 ARG A O 1
ATOM 928 N N . GLN A 1 119 ? 6.380 3.844 -0.707 1.00 97.38 119 GLN A N 1
ATOM 929 C CA . GLN A 1 119 ? 5.152 3.158 -0.306 1.00 97.38 119 GLN A CA 1
ATOM 930 C C . GLN A 1 119 ? 5.403 2.205 0.867 1.00 97.38 119 GLN A C 1
ATOM 932 O O . GLN A 1 119 ? 4.723 2.292 1.881 1.00 97.38 119 GLN A O 1
ATOM 937 N N . ALA A 1 120 ? 6.444 1.372 0.784 1.00 96.56 120 ALA A N 1
ATOM 938 C CA . ALA A 1 120 ? 6.804 0.460 1.866 1.00 96.56 120 ALA A CA 1
ATOM 939 C C . ALA A 1 120 ? 7.122 1.198 3.181 1.00 96.56 120 ALA A C 1
ATOM 941 O O . ALA A 1 120 ? 6.840 0.686 4.263 1.00 96.56 120 ALA A O 1
ATOM 942 N N . GLN A 1 121 ? 7.695 2.403 3.103 1.00 98.25 121 GLN A N 1
ATOM 943 C CA . GLN A 1 121 ? 7.945 3.239 4.277 1.00 98.25 121 GLN A CA 1
ATOM 944 C C . GLN A 1 121 ? 6.645 3.805 4.872 1.00 98.25 121 GLN A C 1
ATOM 946 O O . GLN A 1 121 ? 6.508 3.832 6.096 1.00 98.25 121 GLN A O 1
ATOM 951 N N . MET A 1 122 ? 5.695 4.226 4.032 1.00 97.88 122 MET A N 1
ATOM 952 C CA . MET A 1 122 ? 4.370 4.666 4.479 1.00 97.88 122 MET A CA 1
ATOM 953 C C . MET A 1 122 ? 3.611 3.522 5.157 1.00 97.88 122 MET A C 1
ATOM 955 O O . MET A 1 122 ? 3.200 3.673 6.307 1.00 97.88 122 MET A O 1
ATOM 959 N N . ASP A 1 123 ? 3.533 2.360 4.507 1.00 95.94 123 ASP A N 1
ATOM 960 C CA . ASP A 1 123 ? 2.866 1.169 5.043 1.00 95.94 123 ASP A CA 1
ATOM 961 C C . ASP A 1 123 ? 3.492 0.737 6.379 1.00 95.94 123 ASP A C 1
ATOM 963 O O . ASP A 1 123 ? 2.794 0.371 7.324 1.00 95.94 123 ASP A O 1
ATOM 967 N N . LYS A 1 124 ? 4.825 0.821 6.499 1.00 98.19 124 LYS A N 1
ATOM 968 C CA . LYS A 1 124 ? 5.525 0.542 7.758 1.00 98.19 124 LYS A CA 1
ATOM 969 C C . LYS A 1 124 ? 5.091 1.500 8.869 1.00 98.19 124 LYS A C 1
ATOM 971 O O . LYS A 1 124 ? 4.799 1.043 9.970 1.00 98.19 124 LYS A O 1
ATOM 976 N N . SER A 1 125 ? 5.026 2.801 8.586 1.00 97.62 125 SER A N 1
ATOM 977 C CA . SER A 1 125 ? 4.591 3.793 9.577 1.00 97.62 125 SER A CA 1
ATOM 978 C C . SER A 1 125 ? 3.130 3.602 10.001 1.00 97.62 125 SER A C 1
ATOM 980 O O . SER A 1 125 ? 2.811 3.755 11.180 1.00 97.62 125 SER A O 1
ATOM 982 N N . GLU A 1 126 ? 2.257 3.193 9.076 1.00 97.38 126 GLU A N 1
ATOM 983 C CA . GLU A 1 126 ? 0.863 2.855 9.372 1.00 97.38 126 GLU A CA 1
ATOM 984 C C . GLU A 1 126 ? 0.768 1.612 10.265 1.00 97.38 126 GLU A C 1
ATOM 986 O O . GLU A 1 126 ? 0.078 1.632 11.285 1.00 97.38 126 GLU A O 1
ATOM 991 N N . LEU A 1 127 ? 1.516 0.551 9.941 1.00 96.25 127 LEU A N 1
ATOM 992 C CA . LEU A 1 127 ? 1.581 -0.660 10.762 1.00 96.25 127 LEU A CA 1
ATOM 993 C C . LEU A 1 127 ? 2.103 -0.378 12.172 1.00 96.25 127 LEU A C 1
ATOM 995 O O . LEU A 1 127 ? 1.577 -0.936 13.135 1.00 96.25 127 LEU A O 1
ATOM 999 N N . ASP A 1 128 ? 3.118 0.473 12.308 1.00 97.31 128 ASP A N 1
ATOM 1000 C CA . ASP A 1 128 ? 3.646 0.871 13.614 1.00 97.31 128 ASP A CA 1
ATOM 1001 C C . ASP A 1 128 ? 2.597 1.673 14.411 1.00 97.31 128 ASP A C 1
ATOM 1003 O O . ASP A 1 128 ? 2.422 1.439 15.610 1.00 97.31 128 ASP A O 1
ATOM 1007 N N . GLY A 1 129 ? 1.816 2.530 13.742 1.00 95.06 129 GLY A N 1
ATOM 1008 C CA . GLY A 1 129 ? 0.672 3.228 14.338 1.00 95.06 129 GLY A CA 1
ATOM 1009 C C . GLY A 1 129 ? -0.431 2.281 14.825 1.00 95.06 129 GLY A C 1
ATOM 1010 O O . GLY A 1 129 ? -0.887 2.393 15.965 1.00 95.06 129 GLY A O 1
ATOM 1011 N N . LEU A 1 130 ? -0.820 1.303 14.002 1.00 94.19 130 LEU A N 1
ATOM 1012 C CA . LEU A 1 130 ? -1.823 0.293 14.362 1.00 94.19 130 LEU A CA 1
ATOM 1013 C C . LEU A 1 130 ? -1.353 -0.601 15.518 1.00 94.19 130 LEU A C 1
ATOM 1015 O O . LEU A 1 130 ? -2.133 -0.903 16.420 1.00 94.19 130 LEU A O 1
ATOM 1019 N N . LYS A 1 131 ? -0.073 -0.988 15.542 1.00 96.25 131 LYS A N 1
ATOM 1020 C CA . LYS A 1 131 ? 0.511 -1.745 16.661 1.00 96.25 131 LYS A CA 1
ATOM 1021 C C . LYS A 1 131 ? 0.492 -0.950 17.962 1.00 96.25 131 LYS A C 1
ATOM 1023 O O . LYS A 1 131 ? 0.164 -1.510 19.004 1.00 96.25 131 LYS A O 1
ATOM 1028 N N . ALA A 1 132 ? 0.814 0.343 17.908 1.00 95.19 132 ALA A N 1
ATOM 1029 C CA . ALA A 1 132 ? 0.748 1.206 19.082 1.00 95.19 132 ALA A CA 1
ATOM 1030 C C . ALA A 1 132 ? -0.689 1.317 19.621 1.00 95.19 132 ALA A C 1
ATOM 1032 O O . ALA A 1 132 ? -0.891 1.240 20.832 1.00 95.19 132 ALA A O 1
ATOM 1033 N N . GLN A 1 133 ? -1.689 1.434 18.740 1.00 93.56 133 GLN A N 1
ATOM 1034 C CA . GLN A 1 133 ? -3.105 1.431 19.131 1.00 93.56 133 GLN A CA 1
ATOM 1035 C C . GLN A 1 133 ? -3.531 0.097 19.753 1.00 93.56 133 GLN A C 1
ATOM 1037 O O . GLN A 1 133 ? -4.174 0.087 20.799 1.00 93.56 133 GLN A O 1
ATOM 1042 N N . LEU A 1 134 ? -3.134 -1.028 19.155 1.00 95.00 134 LEU A N 1
ATOM 1043 C CA . LEU A 1 134 ? -3.413 -2.360 19.690 1.00 95.00 134 LEU A CA 1
ATOM 1044 C C . LEU A 1 134 ? -2.838 -2.508 21.108 1.00 95.00 134 LEU A C 1
ATOM 1046 O O . LEU A 1 134 ? -3.575 -2.860 22.026 1.00 95.00 134 LEU A O 1
ATOM 1050 N N . ALA A 1 135 ? -1.573 -2.131 21.316 1.00 93.81 135 ALA A N 1
ATOM 1051 C CA . ALA A 1 135 ? -0.939 -2.166 22.635 1.00 93.81 135 ALA A CA 1
ATOM 1052 C C . ALA A 1 135 ? -1.651 -1.262 23.664 1.00 93.81 135 ALA A C 1
ATOM 1054 O O . ALA A 1 135 ? -1.745 -1.604 24.845 1.00 93.81 135 ALA A O 1
ATOM 1055 N N . GLN A 1 136 ? -2.184 -0.112 23.235 1.00 93.44 136 GLN A N 1
ATOM 1056 C CA . GLN A 1 136 ? -3.005 0.747 24.095 1.00 93.44 136 GLN A CA 1
ATOM 1057 C C . GLN A 1 136 ? -4.315 0.061 24.498 1.00 93.44 136 GLN A C 1
ATOM 1059 O O . GLN A 1 136 ? -4.674 0.099 25.677 1.00 93.44 136 GLN A O 1
ATOM 1064 N N . TYR A 1 137 ? -5.006 -0.590 23.558 1.00 89.88 137 TYR A N 1
ATOM 1065 C CA . TYR A 1 137 ? -6.232 -1.335 23.851 1.00 89.88 137 TYR A CA 1
ATOM 1066 C C . TYR A 1 137 ? -5.977 -2.538 24.758 1.00 89.88 137 TYR A C 1
ATOM 1068 O O . TYR A 1 137 ? -6.736 -2.749 25.699 1.00 89.88 137 TYR A O 1
ATOM 1076 N N . GLU A 1 138 ? -4.894 -3.283 24.544 1.00 93.44 138 GLU A N 1
ATOM 1077 C CA . GLU A 1 138 ? -4.492 -4.387 25.424 1.00 93.44 138 GLU A CA 1
ATOM 1078 C C . GLU A 1 138 ? -4.199 -3.900 26.841 1.00 93.44 138 GLU A C 1
ATOM 1080 O O . GLU A 1 138 ? -4.682 -4.486 27.809 1.00 93.44 138 GLU A O 1
ATOM 1085 N N . ARG A 1 139 ? -3.468 -2.786 26.983 1.00 94.88 139 ARG A N 1
ATOM 1086 C CA . ARG A 1 139 ? -3.212 -2.181 28.295 1.00 94.88 139 ARG A CA 1
ATOM 1087 C C . ARG A 1 139 ? -4.509 -1.740 28.970 1.00 94.88 139 ARG A C 1
ATOM 1089 O O . ARG A 1 139 ? -4.680 -1.966 30.165 1.00 94.88 139 ARG A O 1
ATOM 1096 N N . PHE A 1 140 ? -5.415 -1.122 28.219 1.00 87.12 140 PHE A N 1
ATOM 1097 C CA . PHE A 1 140 ? -6.720 -0.707 28.724 1.00 87.12 140 PHE A CA 1
ATOM 1098 C C . PHE A 1 140 ? -7.567 -1.907 29.175 1.00 87.12 140 PHE A C 1
ATOM 1100 O O . PHE A 1 140 ? -8.075 -1.904 30.295 1.00 87.12 140 PHE A O 1
ATOM 1107 N N . LEU A 1 141 ? -7.654 -2.961 28.359 1.00 86.62 141 LEU A N 1
ATOM 1108 C CA . LEU A 1 141 ? -8.340 -4.208 28.706 1.00 86.62 141 LEU A CA 1
ATOM 1109 C C . LEU A 1 141 ? -7.712 -4.871 29.936 1.00 86.62 141 LEU A C 1
ATOM 1111 O O . LEU A 1 141 ? -8.436 -5.275 30.841 1.00 86.62 141 LEU A O 1
ATOM 1115 N N . GLY A 1 142 ? -6.381 -4.918 30.020 1.00 88.44 142 GLY A N 1
ATOM 1116 C CA . GLY A 1 142 ? -5.664 -5.423 31.191 1.00 88.44 142 GLY A CA 1
ATOM 1117 C C . GLY A 1 142 ? -6.015 -4.651 32.466 1.00 88.44 142 GLY A C 1
ATOM 1118 O O . GLY A 1 142 ? -6.273 -5.257 33.502 1.00 88.44 142 GLY A O 1
ATOM 1119 N N . LEU A 1 143 ? -6.121 -3.320 32.390 1.00 89.06 143 LEU A N 1
ATOM 1120 C CA . LEU A 1 143 ? -6.589 -2.498 33.511 1.00 89.06 143 LEU A CA 1
ATOM 1121 C C . LEU A 1 143 ? -8.054 -2.790 33.868 1.00 89.06 143 LEU A C 1
ATOM 1123 O O . LEU A 1 143 ? -8.367 -2.943 35.047 1.00 89.06 143 LEU A O 1
ATOM 1127 N N . MET A 1 144 ? -8.944 -2.929 32.880 1.00 85.06 144 MET A N 1
ATOM 1128 C CA . MET A 1 144 ? -10.342 -3.309 33.129 1.00 85.06 144 MET A CA 1
ATOM 1129 C C . MET A 1 144 ? -10.470 -4.686 33.792 1.00 85.06 144 MET A C 1
ATOM 1131 O O . MET A 1 144 ? -11.351 -4.890 34.635 1.00 85.06 144 MET A O 1
ATOM 1135 N N . ILE A 1 145 ? -9.597 -5.626 33.422 1.00 88.44 145 ILE A N 1
ATOM 1136 C CA . ILE A 1 145 ? -9.533 -6.955 34.028 1.00 88.44 145 ILE A CA 1
ATOM 1137 C C . ILE A 1 145 ? -9.048 -6.854 35.473 1.00 88.44 145 ILE A C 1
ATOM 1139 O O . ILE A 1 145 ? -9.737 -7.341 36.367 1.00 88.44 145 ILE A O 1
ATOM 1143 N N . ASN A 1 146 ? -7.942 -6.146 35.710 1.00 91.25 146 ASN A N 1
ATOM 1144 C CA . ASN A 1 146 ? -7.344 -5.984 37.038 1.00 91.25 146 ASN A CA 1
ATOM 1145 C C . ASN A 1 146 ? -8.271 -5.278 38.041 1.00 91.25 146 ASN A C 1
ATOM 1147 O O . ASN A 1 146 ? -8.254 -5.609 39.222 1.00 91.25 146 ASN A O 1
ATOM 1151 N N . VAL A 1 147 ? -9.100 -4.331 37.588 1.00 88.88 147 VAL A N 1
ATOM 1152 C CA . VAL A 1 147 ? -10.101 -3.651 38.439 1.00 88.88 147 VAL A CA 1
ATOM 1153 C C . VAL A 1 147 ? -11.362 -4.513 38.646 1.00 88.88 147 VAL A C 1
ATOM 1155 O O . VAL A 1 147 ? -12.214 -4.184 39.466 1.00 88.88 147 VAL A O 1
ATOM 1158 N N . GLY A 1 148 ? -11.513 -5.626 37.919 1.00 90.38 148 GLY A N 1
ATOM 1159 C CA . GLY A 1 148 ? -12.690 -6.498 38.010 1.00 90.38 148 GLY A CA 1
ATOM 1160 C C . GLY A 1 148 ? -13.943 -5.934 37.328 1.00 90.38 148 GLY A C 1
ATOM 1161 O O . GLY A 1 148 ? -15.037 -6.467 37.503 1.00 90.38 148 GLY A O 1
ATOM 1162 N N . LEU A 1 149 ? -13.807 -4.883 36.508 1.00 86.88 149 LEU A N 1
ATOM 1163 C CA . LEU A 1 149 ? -14.931 -4.218 35.826 1.00 86.88 149 LEU A CA 1
ATOM 1164 C C . LEU A 1 149 ? -15.705 -5.152 34.890 1.00 86.88 149 LEU A C 1
ATOM 1166 O O . LEU A 1 149 ? -16.915 -5.011 34.717 1.00 86.88 149 LEU A O 1
ATOM 1170 N N . HIS A 1 150 ? -14.988 -6.084 34.270 1.00 89.12 150 HIS A N 1
ATOM 1171 C CA . HIS A 1 150 ? -15.503 -6.989 33.251 1.00 89.12 150 HIS A CA 1
ATOM 1172 C C . HIS A 1 150 ? -16.445 -8.064 33.810 1.00 89.12 150 HIS A C 1
ATOM 1174 O O . HIS A 1 150 ? -17.350 -8.493 33.102 1.00 89.12 150 HIS A O 1
ATOM 1180 N N . GLN A 1 151 ? -16.270 -8.494 35.063 1.00 92.06 151 GLN A N 1
ATOM 1181 C CA . GLN A 1 151 ? -16.893 -9.724 35.556 1.00 92.06 151 GLN A CA 1
ATOM 1182 C C . GLN A 1 151 ? -18.424 -9.627 35.615 1.00 92.06 151 GLN A C 1
ATOM 1184 O O . GLN A 1 151 ? -19.118 -10.543 35.180 1.00 92.06 151 GLN A O 1
ATOM 1189 N N . ARG A 1 152 ? -18.954 -8.489 36.079 1.00 89.88 152 ARG A N 1
ATOM 1190 C CA . ARG A 1 152 ? -20.403 -8.256 36.161 1.00 89.88 152 ARG A CA 1
ATOM 1191 C C . ARG A 1 152 ? -21.028 -8.022 34.786 1.00 89.88 152 ARG A C 1
ATOM 1193 O O . ARG A 1 152 ? -21.998 -8.677 34.434 1.00 89.88 152 ARG A O 1
ATOM 1200 N N . VAL A 1 153 ? -20.421 -7.146 33.984 1.00 93.56 153 VAL A N 1
ATOM 1201 C CA . VAL A 1 153 ? -20.937 -6.798 32.651 1.00 93.56 153 VAL A CA 1
ATOM 1202 C C . VAL A 1 153 ? -20.916 -8.002 31.709 1.00 93.56 153 VAL A C 1
ATOM 1204 O O . VAL A 1 153 ? -21.907 -8.253 31.032 1.00 93.56 153 VAL A O 1
ATOM 1207 N N . LEU A 1 154 ? -19.825 -8.775 31.674 1.00 92.75 154 LEU A N 1
ATOM 1208 C CA . LEU A 1 154 ? -19.745 -9.967 30.825 1.00 92.75 154 LEU A CA 1
ATOM 1209 C C . LEU A 1 154 ? -20.661 -11.088 31.321 1.00 92.75 154 LEU A C 1
ATOM 1211 O O . LEU A 1 154 ? -21.236 -11.790 30.494 1.00 92.75 154 LEU A O 1
ATOM 1215 N N . GLY A 1 155 ? -20.829 -11.240 32.639 1.00 93.38 155 GLY A N 1
ATOM 1216 C CA . GLY A 1 155 ? -21.777 -12.196 33.213 1.00 93.38 155 GLY A CA 1
ATOM 1217 C C . GLY A 1 155 ? -23.217 -11.908 32.781 1.00 93.38 155 GLY A C 1
ATOM 1218 O O . GLY A 1 155 ? -23.878 -12.787 32.223 1.00 93.38 155 GLY A O 1
ATOM 1219 N N . ASP A 1 156 ? -23.663 -10.662 32.955 1.00 95.31 156 ASP A N 1
ATOM 1220 C CA . ASP A 1 156 ? -25.019 -10.217 32.608 1.00 95.31 156 ASP A CA 1
ATOM 1221 C C . ASP A 1 156 ? -25.259 -10.245 31.084 1.00 95.31 156 ASP A C 1
ATOM 1223 O O . ASP A 1 156 ? -26.317 -10.683 30.613 1.00 95.31 156 ASP A O 1
ATOM 1227 N N . ALA A 1 157 ? -24.258 -9.840 30.293 1.00 93.94 157 ALA A N 1
ATOM 1228 C CA . ALA A 1 157 ? -24.319 -9.899 28.833 1.00 93.94 157 ALA A CA 1
ATOM 1229 C C . ALA A 1 157 ? -24.397 -11.347 28.327 1.00 93.94 157 ALA A C 1
ATOM 1231 O O . ALA A 1 157 ? -25.201 -11.654 27.451 1.00 93.94 157 ALA A O 1
ATOM 1232 N N . HIS A 1 158 ? -23.612 -12.262 28.902 1.00 94.38 158 HIS A N 1
ATOM 1233 C CA . HIS A 1 158 ? -23.639 -13.677 28.535 1.00 94.38 158 HIS A CA 1
ATOM 1234 C C . HIS A 1 158 ? -24.955 -14.361 28.941 1.00 94.38 158 HIS A C 1
ATOM 1236 O O . HIS A 1 158 ? -25.483 -15.174 28.180 1.00 94.38 158 HIS A O 1
ATOM 1242 N N . ALA A 1 159 ? -25.527 -14.011 30.099 1.00 95.81 159 ALA A N 1
ATOM 1243 C CA . ALA A 1 159 ? -26.859 -14.475 30.491 1.00 95.81 159 ALA A CA 1
ATOM 1244 C C . ALA A 1 159 ? -27.936 -14.007 29.492 1.00 95.81 159 ALA A C 1
ATOM 1246 O O . ALA A 1 159 ? -28.767 -14.804 29.059 1.00 95.81 159 ALA A O 1
ATOM 1247 N N . SER A 1 160 ? -27.863 -12.747 29.058 1.00 96.25 160 SER A N 1
ATOM 1248 C CA . SER A 1 160 ? -28.759 -12.167 28.046 1.00 96.25 160 SER A CA 1
ATOM 1249 C C . SER A 1 160 ? -28.591 -12.818 26.667 1.00 96.25 160 SER A C 1
ATOM 1251 O O . SER A 1 160 ? -29.576 -13.093 25.984 1.00 96.25 160 SER A O 1
ATOM 1253 N N . LEU A 1 161 ? -27.353 -13.137 26.279 1.00 94.50 161 LEU A N 1
ATOM 1254 C CA . LEU A 1 161 ? -27.051 -13.854 25.039 1.00 94.50 161 LEU A CA 1
ATOM 1255 C C . LEU A 1 161 ? -27.669 -15.260 25.040 1.00 94.50 161 LEU A C 1
ATOM 1257 O O . LEU A 1 161 ? -28.252 -15.683 24.045 1.00 94.50 161 LEU A O 1
ATOM 1261 N N . ARG A 1 162 ? -27.599 -15.981 26.169 1.00 95.19 162 ARG A N 1
ATOM 1262 C CA . ARG A 1 162 ? -28.262 -17.289 26.316 1.00 95.19 162 ARG A CA 1
ATOM 1263 C C . ARG A 1 162 ? -29.784 -17.200 26.221 1.00 95.19 162 ARG A C 1
ATOM 1265 O O . ARG A 1 162 ? -30.408 -18.167 25.803 1.00 95.19 162 ARG A O 1
ATOM 1272 N N . ALA A 1 163 ? -30.362 -16.051 26.563 1.00 96.81 163 ALA A N 1
ATOM 1273 C CA . ALA A 1 163 ? -31.783 -15.777 26.374 1.00 96.81 163 ALA A CA 1
ATOM 1274 C C . ALA A 1 163 ? -32.152 -15.411 24.918 1.00 96.81 163 ALA A C 1
ATOM 1276 O O . ALA A 1 163 ? -33.315 -15.127 24.643 1.00 96.81 163 ALA A O 1
ATOM 1277 N N . GLY A 1 164 ? -31.193 -15.414 23.982 1.00 96.38 164 GLY A N 1
ATOM 1278 C CA . GLY A 1 164 ? -31.426 -15.127 22.562 1.00 96.38 164 GLY A CA 1
ATOM 1279 C C . GLY A 1 164 ? -31.449 -13.638 22.209 1.00 96.38 164 GLY A C 1
ATOM 1280 O O . GLY A 1 164 ? -31.876 -13.280 21.114 1.00 96.38 164 GLY A O 1
ATOM 1281 N N . ILE A 1 165 ? -31.006 -12.764 23.117 1.00 95.56 165 ILE A N 1
ATOM 1282 C CA . ILE A 1 165 ? -30.884 -11.328 22.845 1.00 95.56 165 ILE A CA 1
ATOM 1283 C C . ILE A 1 165 ? -29.668 -11.089 21.939 1.00 95.56 165 ILE A C 1
ATOM 1285 O O . ILE A 1 165 ? -28.631 -11.738 22.085 1.00 95.56 165 ILE A O 1
ATOM 1289 N N . ASP A 1 166 ? -29.799 -10.135 21.015 1.00 94.50 166 ASP A N 1
ATOM 1290 C CA . ASP A 1 166 ? -28.711 -9.679 20.147 1.00 94.50 166 ASP A CA 1
ATOM 1291 C C . ASP A 1 166 ? -27.454 -9.286 20.964 1.00 94.50 166 ASP A C 1
ATOM 1293 O O . ASP A 1 166 ? -27.586 -8.586 21.974 1.00 94.50 166 ASP A O 1
ATOM 1297 N N . PRO A 1 167 ? -26.242 -9.739 20.578 1.00 89.62 167 PRO A N 1
ATOM 1298 C CA . PRO A 1 167 ? -25.027 -9.602 21.388 1.00 89.62 167 PRO A CA 1
ATOM 1299 C C . PRO A 1 167 ? -24.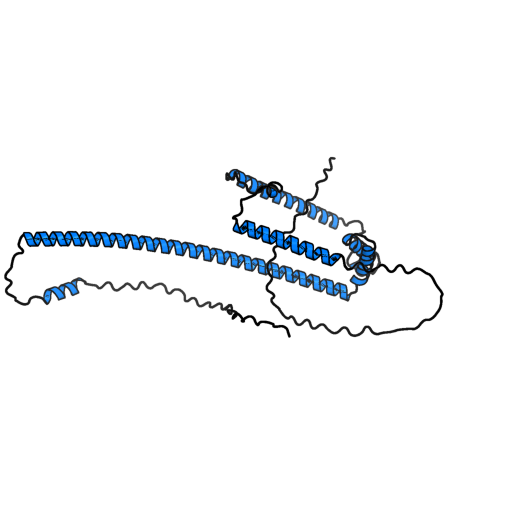653 -8.152 21.702 1.00 89.62 167 PRO A C 1
ATOM 1301 O O . PRO A 1 167 ? -24.270 -7.852 22.838 1.00 89.62 167 PRO A O 1
ATOM 1304 N N . ASP A 1 168 ? -24.783 -7.250 20.728 1.00 87.94 168 ASP A N 1
ATOM 1305 C CA . ASP A 1 168 ? -24.419 -5.843 20.904 1.00 87.94 168 ASP A CA 1
ATOM 1306 C C . ASP A 1 168 ? -25.399 -5.171 21.872 1.00 87.94 168 ASP A C 1
ATOM 1308 O O . ASP A 1 168 ? -25.000 -4.470 22.809 1.00 87.94 168 ASP A O 1
ATOM 1312 N N . LEU A 1 169 ? -26.694 -5.454 21.703 1.00 88.81 169 LEU A N 1
ATOM 1313 C CA . LEU A 1 169 ? -27.757 -4.980 22.590 1.00 88.81 169 LEU A CA 1
ATOM 1314 C C . LEU A 1 169 ? -27.606 -5.524 24.018 1.00 88.81 169 LEU A C 1
ATOM 1316 O O . LEU A 1 169 ? -27.753 -4.769 24.983 1.00 88.81 169 LEU A O 1
ATOM 1320 N N . ALA A 1 170 ? -27.275 -6.808 24.160 1.00 92.06 170 ALA A N 1
ATOM 1321 C CA . ALA A 1 170 ? -27.035 -7.468 25.440 1.00 92.06 170 ALA A CA 1
ATOM 1322 C C . ALA A 1 170 ? -25.867 -6.824 26.203 1.00 92.06 170 ALA A C 1
ATOM 1324 O O . ALA A 1 170 ? -26.007 -6.497 27.384 1.00 92.06 170 ALA A O 1
ATOM 1325 N N . LEU A 1 171 ? -24.740 -6.576 25.526 1.00 91.38 171 LEU A N 1
ATOM 1326 C CA . LEU A 1 171 ? -23.577 -5.926 26.130 1.00 91.38 171 LEU A CA 1
ATOM 1327 C C . LEU A 1 171 ? -23.885 -4.484 26.551 1.00 91.38 171 LEU A C 1
ATOM 1329 O O . LEU A 1 171 ? -23.574 -4.086 27.676 1.00 91.38 171 LEU A O 1
ATOM 1333 N N . VAL A 1 172 ? -24.532 -3.703 25.680 1.00 90.81 172 VAL A N 1
ATOM 1334 C CA . VAL A 1 172 ? -24.909 -2.314 25.987 1.00 90.81 172 VAL A CA 1
ATOM 1335 C C . VAL A 1 172 ? -25.873 -2.255 27.173 1.00 90.81 172 VAL A C 1
ATOM 1337 O O . VAL A 1 172 ? -25.718 -1.396 28.045 1.00 90.81 172 VAL A O 1
ATOM 1340 N N . ASN A 1 173 ? -26.848 -3.162 27.243 1.00 91.50 173 ASN A N 1
ATOM 1341 C CA . ASN A 1 173 ? -27.783 -3.227 28.364 1.00 91.50 173 ASN A CA 1
ATOM 1342 C C . ASN A 1 173 ? -27.080 -3.618 29.669 1.00 91.50 173 ASN A C 1
ATOM 1344 O O . ASN A 1 173 ? -27.319 -2.971 30.687 1.00 91.50 173 ASN A O 1
ATOM 1348 N N . ALA A 1 174 ? -26.159 -4.584 29.640 1.00 93.62 174 ALA A N 1
ATOM 1349 C CA . ALA A 1 174 ? -25.359 -4.952 30.808 1.00 93.62 174 ALA A CA 1
ATOM 1350 C C . ALA A 1 174 ? -24.506 -3.777 31.325 1.00 93.62 174 ALA A C 1
ATOM 1352 O O . ALA A 1 174 ? -24.474 -3.515 32.529 1.00 93.62 174 ALA A O 1
ATOM 1353 N N . ILE A 1 175 ? -23.879 -3.003 30.428 1.00 91.38 175 ILE A N 1
ATOM 1354 C CA . ILE A 1 175 ? -23.136 -1.784 30.796 1.00 91.38 175 ILE A CA 1
ATOM 1355 C C . ILE A 1 175 ? -24.072 -0.746 31.423 1.00 91.38 175 ILE A C 1
ATOM 1357 O O . ILE A 1 175 ? -23.736 -0.171 32.457 1.00 91.38 175 ILE A O 1
ATOM 1361 N N . LYS A 1 176 ? -25.254 -0.514 30.836 1.00 91.00 176 LYS A N 1
ATOM 1362 C CA . LYS A 1 176 ? -26.247 0.431 31.379 1.00 91.00 176 LYS A CA 1
ATOM 1363 C C . LYS A 1 176 ? -26.704 0.034 32.781 1.00 91.00 176 LYS A C 1
ATOM 1365 O O . LYS A 1 176 ? -26.753 0.892 33.658 1.00 91.00 176 LYS A O 1
ATOM 1370 N N . VAL A 1 177 ? -27.000 -1.247 33.000 1.00 92.31 177 VAL A N 1
ATOM 1371 C CA . VAL A 1 177 ? -27.387 -1.776 34.317 1.00 92.31 177 VAL A CA 1
ATOM 1372 C C . VAL A 1 177 ? -26.247 -1.601 35.322 1.00 92.31 177 VAL A C 1
ATOM 1374 O O . VAL A 1 177 ? -26.484 -1.127 36.431 1.00 92.31 177 VAL A O 1
ATOM 1377 N N . ALA A 1 178 ? -25.001 -1.895 34.938 1.00 92.19 178 ALA A N 1
ATOM 1378 C CA . ALA A 1 178 ? -23.840 -1.700 35.807 1.00 92.19 178 ALA A CA 1
ATOM 1379 C C . ALA A 1 178 ? -23.566 -0.215 36.123 1.00 92.19 178 ALA A C 1
ATOM 1381 O O . ALA A 1 178 ? -23.179 0.119 37.248 1.00 92.19 178 ALA A O 1
ATOM 1382 N N . ALA A 1 179 ? -23.778 0.679 35.155 1.00 91.56 179 ALA A N 1
ATOM 1383 C CA . ALA A 1 179 ? -23.604 2.123 35.310 1.00 91.56 179 ALA A CA 1
ATOM 1384 C C . ALA A 1 179 ? -24.720 2.778 36.141 1.00 91.56 179 ALA A C 1
ATOM 1386 O O . ALA A 1 179 ? -24.479 3.800 36.777 1.00 91.56 179 ALA A O 1
ATOM 1387 N N . ALA A 1 180 ? -25.918 2.185 36.182 1.00 90.06 180 ALA A N 1
ATOM 1388 C CA . ALA A 1 180 ? -27.033 2.674 36.994 1.00 90.06 180 ALA A CA 1
ATOM 1389 C C . ALA A 1 180 ? -26.804 2.512 38.509 1.00 90.06 180 ALA A C 1
ATOM 1391 O O . ALA A 1 180 ? -27.526 3.110 39.301 1.00 90.06 180 ALA A O 1
ATOM 1392 N N . ILE A 1 181 ? -25.816 1.710 38.921 1.00 90.94 181 ILE A N 1
ATOM 1393 C CA . ILE A 1 181 ? -25.498 1.455 40.329 1.00 90.94 181 ILE A CA 1
ATOM 1394 C C . ILE A 1 181 ? -24.605 2.589 40.853 1.00 90.94 181 ILE A C 1
ATOM 1396 O O . ILE A 1 181 ? -23.450 2.685 40.423 1.00 90.94 181 ILE A O 1
ATOM 1400 N N . PRO A 1 182 ? -25.085 3.424 41.796 1.00 90.94 182 PRO A N 1
ATOM 1401 C CA . PRO A 1 182 ? -24.296 4.525 42.338 1.00 90.94 182 PRO A CA 1
ATOM 1402 C C . PRO A 1 182 ? -23.020 4.014 43.012 1.00 90.94 182 PRO A C 1
ATOM 1404 O O . PRO A 1 182 ? -23.054 3.045 43.770 1.00 90.94 182 PRO A O 1
ATOM 1407 N N . GLY A 1 183 ? -21.888 4.661 42.731 1.00 89.62 183 GLY A N 1
ATOM 1408 C CA . GLY A 1 183 ? -20.586 4.280 43.287 1.00 89.62 183 GLY A CA 1
ATOM 1409 C C . GLY A 1 183 ? -19.908 3.103 42.579 1.00 89.62 183 GLY A C 1
ATOM 1410 O O . GLY A 1 183 ? -18.790 2.742 42.944 1.00 89.62 183 GLY A O 1
ATOM 1411 N N . SER A 1 184 ? -20.526 2.514 41.546 1.00 90.94 184 SER A N 1
ATOM 1412 C CA . SER A 1 184 ? -19.831 1.546 40.693 1.00 90.94 184 SER A CA 1
ATOM 1413 C C . SER A 1 184 ? -18.796 2.269 39.828 1.00 90.94 184 SER A C 1
ATOM 1415 O O . SER A 1 184 ? -19.027 3.386 39.364 1.00 90.94 184 SER A O 1
ATOM 1417 N N . ALA A 1 185 ? -17.662 1.633 39.539 1.00 88.62 185 ALA A N 1
ATOM 1418 C CA . ALA A 1 185 ? -16.670 2.229 38.645 1.00 88.62 185 ALA A CA 1
ATOM 1419 C C . ALA A 1 185 ? -17.218 2.437 37.212 1.00 88.62 185 ALA A C 1
ATOM 1421 O O . ALA A 1 185 ? -16.779 3.347 36.512 1.00 88.62 185 ALA A O 1
ATOM 1422 N N . TRP A 1 186 ? -18.253 1.685 36.809 1.00 88.69 186 TRP A N 1
ATOM 1423 C CA . TRP A 1 186 ? -18.998 1.935 35.571 1.00 88.69 186 TRP A CA 1
ATOM 1424 C C . TRP A 1 186 ? -19.829 3.223 35.615 1.00 88.69 186 TRP A C 1
ATOM 1426 O O . TRP A 1 186 ? -19.914 3.893 34.590 1.00 88.69 186 TRP A O 1
ATOM 1436 N N . SER A 1 187 ? -20.380 3.602 36.775 1.00 88.88 187 SER A N 1
ATOM 1437 C CA . SER A 1 187 ? -21.098 4.878 36.950 1.00 88.88 187 SER A CA 1
ATOM 1438 C C . SER A 1 187 ? -20.178 6.099 36.790 1.00 88.88 187 SER A C 1
ATOM 1440 O O . SER A 1 187 ? -20.616 7.148 36.325 1.00 88.88 187 SER A O 1
ATOM 1442 N N . THR A 1 188 ? -18.884 5.942 37.099 1.00 86.62 188 THR A N 1
ATOM 1443 C CA . THR A 1 188 ? -17.854 6.974 36.899 1.00 86.62 188 THR A CA 1
ATOM 1444 C C . THR A 1 188 ? -17.364 7.036 35.450 1.00 86.62 188 THR A C 1
ATOM 1446 O O . THR A 1 188 ? -17.174 8.125 34.914 1.00 86.62 188 THR A O 1
ATOM 1449 N N . ILE A 1 189 ? -17.127 5.880 34.814 1.00 84.56 189 ILE A N 1
ATOM 1450 C CA . ILE A 1 189 ? -16.579 5.797 33.444 1.00 84.56 189 ILE A CA 1
ATOM 1451 C C . ILE A 1 189 ? -17.623 6.196 32.404 1.00 84.56 189 ILE A C 1
ATOM 1453 O O . ILE A 1 189 ? -17.321 6.912 31.451 1.00 84.56 189 ILE A O 1
ATOM 1457 N N . VAL A 1 190 ? -18.845 5.700 32.576 1.00 83.06 190 VAL A N 1
ATOM 1458 C CA . VAL A 1 190 ? -19.978 5.997 31.711 1.00 83.06 190 VAL A CA 1
ATOM 1459 C C . VAL A 1 190 ? -20.924 6.851 32.549 1.00 83.06 190 VAL A C 1
ATOM 1461 O O . VAL A 1 190 ? -21.865 6.300 33.127 1.00 83.06 190 VAL A O 1
ATOM 1464 N N . PRO A 1 191 ? -20.676 8.177 32.667 1.00 66.69 191 PRO A N 1
ATOM 1465 C CA . PRO A 1 191 ? -21.640 9.061 33.305 1.00 66.69 191 PRO A CA 1
ATOM 1466 C C . PRO A 1 191 ? -22.967 8.807 32.612 1.00 66.69 191 PRO A C 1
ATOM 1468 O O . PRO A 1 191 ? -23.017 8.795 31.381 1.00 66.69 191 PRO A O 1
ATOM 1471 N N . SER A 1 192 ? -23.981 8.469 33.409 1.00 57.81 192 SER A N 1
ATOM 1472 C CA . SER A 1 192 ? -25.226 7.855 32.962 1.00 57.81 192 SER A CA 1
ATOM 1473 C C . SER A 1 192 ? -25.657 8.405 31.598 1.00 57.81 192 SER A C 1
ATOM 1475 O O . SER A 1 192 ? -26.182 9.514 31.505 1.00 57.81 192 SER A O 1
ATOM 1477 N N . VAL A 1 193 ? -25.444 7.627 30.529 1.00 57.66 193 VAL A N 1
ATOM 1478 C CA . VAL A 1 193 ? -25.852 7.975 29.148 1.00 57.66 193 VAL A CA 1
ATOM 1479 C C . VAL A 1 193 ? -27.382 8.131 29.047 1.00 57.66 193 VAL A C 1
ATOM 1481 O O . VAL A 1 193 ? -27.930 8.523 28.023 1.00 57.66 193 VAL A O 1
ATOM 1484 N N . THR A 1 194 ? -28.089 7.837 30.135 1.00 56.66 194 THR A N 1
ATOM 1485 C CA . THR A 1 194 ? -29.516 8.046 30.355 1.00 56.66 194 THR A CA 1
ATOM 1486 C C . THR A 1 194 ? -29.877 9.441 30.883 1.00 56.66 194 THR A C 1
ATOM 1488 O O . THR A 1 194 ? -31.059 9.709 31.076 1.00 56.66 194 THR A O 1
ATOM 1491 N N . GLY A 1 195 ? -28.913 10.338 31.114 1.00 66.25 195 GLY A N 1
ATOM 1492 C CA . GLY A 1 195 ? -29.192 11.751 31.390 1.00 66.25 195 GLY A CA 1
ATOM 1493 C C . GLY A 1 195 ? -29.666 12.496 30.137 1.00 66.25 195 GLY A C 1
ATOM 1494 O O . GLY A 1 195 ? -29.390 12.081 29.011 1.00 66.25 195 GLY A O 1
ATOM 1495 N N . SER A 1 196 ? -30.373 13.618 30.307 1.00 67.06 196 SER A N 1
ATOM 1496 C CA . SER A 1 196 ? -30.671 14.523 29.191 1.00 67.06 196 SER A CA 1
ATOM 1497 C C . SER A 1 196 ? -29.362 14.893 28.487 1.00 67.06 196 SER A C 1
ATOM 1499 O O . SER A 1 196 ? -28.497 15.497 29.125 1.00 67.06 196 SER A O 1
ATOM 1501 N N . ARG A 1 197 ? -29.215 14.512 27.206 1.00 73.25 197 ARG A N 1
ATOM 1502 C CA . ARG A 1 197 ? -28.033 14.815 26.378 1.00 73.25 197 ARG A CA 1
ATOM 1503 C C . ARG A 1 197 ? -27.579 16.240 26.635 1.00 73.25 197 ARG A C 1
ATOM 1505 O O . ARG A 1 197 ? -28.369 17.177 26.478 1.00 73.25 197 ARG A O 1
ATOM 1512 N N . THR A 1 198 ? -26.316 16.412 27.006 1.00 81.94 198 THR A N 1
ATOM 1513 C CA . THR A 1 198 ? -25.808 17.761 27.231 1.00 81.94 198 THR A CA 1
ATOM 1514 C C . THR A 1 198 ? -25.855 18.544 25.909 1.00 81.94 198 THR A C 1
ATOM 1516 O O . THR A 1 198 ? -25.665 17.969 24.828 1.00 81.94 198 THR A O 1
ATOM 1519 N N . PRO A 1 199 ? -26.084 19.871 25.928 1.00 88.38 199 PRO A N 1
ATOM 1520 C CA . PRO A 1 199 ? -26.064 20.677 24.705 1.00 88.38 199 PRO A CA 1
ATOM 1521 C C . PRO A 1 199 ? -24.752 20.533 23.913 1.00 88.38 199 PRO A C 1
ATOM 1523 O O . PRO A 1 199 ? -24.745 20.649 22.687 1.00 88.38 199 PRO A O 1
ATOM 1526 N N . ALA A 1 200 ? -23.641 20.253 24.604 1.00 84.31 200 ALA A N 1
ATOM 1527 C CA . ALA A 1 200 ? -22.340 19.985 24.000 1.00 84.31 200 ALA A CA 1
ATOM 1528 C C . ALA A 1 200 ? -22.318 18.664 23.209 1.00 84.31 200 ALA A C 1
ATOM 1530 O O . ALA A 1 200 ? -21.870 18.653 22.061 1.00 84.31 200 ALA A O 1
ATOM 1531 N N . GLU A 1 201 ? -22.854 17.575 23.767 1.00 79.69 201 GLU A N 1
ATOM 1532 C CA . GLU A 1 201 ? -22.994 16.289 23.065 1.00 79.69 201 GLU A CA 1
ATOM 1533 C C . GLU A 1 201 ? -23.889 16.409 21.835 1.00 79.69 201 GLU A C 1
ATOM 1535 O O . GLU A 1 201 ? -23.554 15.889 20.768 1.00 79.69 201 GLU A O 1
ATOM 1540 N N . TYR A 1 202 ? -24.997 17.146 21.952 1.00 89.62 202 TYR A N 1
ATOM 1541 C CA . TYR A 1 202 ? -25.874 17.404 20.815 1.00 89.62 202 TYR A CA 1
ATOM 1542 C C . TYR A 1 202 ? -25.122 18.132 19.693 1.00 89.62 202 TYR A C 1
ATOM 1544 O O . TYR A 1 202 ? -25.111 17.656 18.556 1.00 89.62 202 TYR A O 1
ATOM 1552 N N . ARG A 1 203 ? -24.408 19.222 20.014 1.00 93.69 203 ARG A N 1
ATOM 1553 C CA . ARG A 1 203 ? -23.569 19.953 19.046 1.00 93.69 203 ARG A CA 1
ATOM 1554 C C . ARG A 1 203 ? -22.507 19.055 18.413 1.00 93.69 203 ARG A C 1
ATOM 1556 O O . ARG A 1 203 ? -22.318 19.117 17.202 1.00 93.69 203 ARG A O 1
ATOM 1563 N N . SER A 1 204 ? -21.849 18.204 19.199 1.00 85.56 204 SER A N 1
ATOM 1564 C CA . SER A 1 204 ? -20.854 17.250 18.696 1.00 85.56 204 SER A CA 1
ATOM 1565 C C . SER A 1 204 ? -21.471 16.258 17.705 1.00 85.56 204 SER A C 1
ATOM 1567 O O . SER A 1 204 ? -20.981 16.122 16.583 1.00 85.56 204 SER A O 1
ATOM 1569 N N . SER A 1 205 ? -22.604 15.639 18.059 1.00 86.94 205 SER A N 1
ATOM 1570 C CA . SER A 1 205 ? -23.317 14.695 17.186 1.00 86.94 205 SER A CA 1
ATOM 1571 C C . SER A 1 205 ? -23.805 15.344 15.883 1.00 86.94 205 SER A C 1
ATOM 1573 O O . SER A 1 205 ? -23.702 14.757 14.799 1.00 86.94 205 SER A O 1
ATOM 1575 N N . LEU A 1 206 ? -24.267 16.594 15.970 1.00 96.25 206 LEU A N 1
ATOM 1576 C CA . LEU A 1 206 ? -24.716 17.380 14.830 1.00 96.25 206 LEU A CA 1
ATOM 1577 C C . LEU A 1 206 ? -23.533 17.737 13.923 1.00 96.25 206 LEU A C 1
ATOM 1579 O O . LEU A 1 206 ? -23.614 17.531 12.713 1.00 96.25 206 LEU A O 1
ATOM 1583 N N . ASN A 1 207 ? -22.407 18.171 14.492 1.00 95.81 207 ASN A N 1
ATOM 1584 C CA . ASN A 1 207 ? -21.176 18.442 13.748 1.00 95.81 207 ASN A CA 1
ATOM 1585 C C . ASN A 1 207 ? -20.640 17.190 13.048 1.00 95.81 207 ASN A C 1
ATOM 1587 O O . ASN A 1 207 ? -20.273 17.266 11.878 1.00 95.81 207 ASN A O 1
ATOM 1591 N N . MET A 1 208 ? -20.646 16.039 13.724 1.00 92.56 208 MET A N 1
ATOM 1592 C CA . MET A 1 208 ? -20.304 14.739 13.136 1.00 92.56 208 MET A CA 1
ATOM 1593 C C . MET A 1 208 ? -21.189 14.434 11.925 1.00 92.56 208 MET A C 1
ATOM 1595 O O . MET A 1 208 ? -20.681 14.195 10.832 1.00 92.56 208 MET A O 1
ATOM 1599 N N . THR A 1 209 ? -22.507 14.552 12.081 1.00 96.19 209 THR A N 1
ATOM 1600 C CA . THR A 1 209 ? -23.470 14.305 10.998 1.00 96.19 209 THR A CA 1
ATOM 1601 C C . THR A 1 209 ? -23.271 15.264 9.820 1.00 96.19 209 THR A C 1
ATOM 1603 O O . THR A 1 209 ? -23.271 14.843 8.660 1.00 96.19 209 THR A O 1
ATOM 1606 N N . LEU A 1 210 ? -23.080 16.560 10.089 1.00 97.44 210 LEU A N 1
ATOM 1607 C CA . LEU A 1 210 ? -22.820 17.563 9.054 1.00 97.44 210 LEU A CA 1
ATOM 1608 C C . LEU A 1 210 ? -21.491 17.308 8.335 1.00 97.44 210 LEU A C 1
ATOM 1610 O O . LEU A 1 210 ? -21.438 17.415 7.107 1.00 97.44 210 LEU A O 1
ATOM 1614 N N . LYS A 1 211 ? -20.443 16.932 9.073 1.00 97.06 211 LYS A N 1
ATOM 1615 C CA . LYS A 1 211 ? -19.129 16.589 8.522 1.00 97.06 211 LYS A CA 1
ATOM 1616 C C . LYS A 1 211 ? -19.223 15.377 7.597 1.00 97.06 211 LYS A C 1
ATOM 1618 O O . LYS A 1 211 ? -18.826 15.483 6.440 1.00 97.06 211 LYS A O 1
ATOM 1623 N N . THR A 1 212 ? -19.850 14.287 8.038 1.00 93.44 212 THR A N 1
ATOM 1624 C CA . THR A 1 212 ? -20.052 13.091 7.205 1.00 93.44 212 THR A CA 1
ATOM 1625 C C . THR A 1 212 ? -20.879 13.408 5.956 1.00 93.44 212 THR A C 1
ATOM 1627 O O . THR A 1 212 ? -20.540 12.977 4.856 1.00 93.44 212 THR A O 1
ATOM 1630 N N . ARG A 1 213 ? -21.932 14.232 6.071 1.00 97.56 213 ARG A N 1
ATOM 1631 C CA . ARG A 1 213 ? -22.711 14.688 4.903 1.00 97.56 213 ARG A CA 1
ATOM 1632 C C . ARG A 1 213 ? -21.870 15.509 3.925 1.00 97.56 213 ARG A C 1
ATOM 1634 O O . ARG A 1 213 ? -22.058 15.378 2.715 1.00 97.56 213 ARG A O 1
ATOM 1641 N N . LYS A 1 214 ? -20.974 16.363 4.425 1.00 98.00 214 LYS A N 1
ATOM 1642 C CA . LYS A 1 214 ? -20.044 17.139 3.595 1.00 98.00 214 LYS A CA 1
ATOM 1643 C C . LYS A 1 214 ? -19.088 16.211 2.841 1.00 98.00 214 LYS A C 1
ATOM 1645 O O . LYS A 1 214 ? -19.025 16.297 1.619 1.00 98.00 214 LYS A O 1
ATOM 1650 N N . GLU A 1 215 ? -18.450 15.274 3.538 1.00 92.00 215 GLU A N 1
ATOM 1651 C CA . GLU A 1 215 ? -17.545 14.276 2.944 1.00 92.00 215 GLU A CA 1
ATOM 1652 C C . GLU A 1 215 ? -18.246 13.432 1.863 1.00 92.00 215 GLU A C 1
ATOM 1654 O O . GLU A 1 215 ? -17.704 13.218 0.778 1.00 92.00 215 GLU A O 1
ATOM 1659 N N . LEU A 1 216 ? -19.499 13.027 2.091 1.00 95.19 216 LEU A N 1
ATOM 1660 C CA . LEU A 1 216 ? -20.302 12.284 1.109 1.00 95.19 216 LEU A CA 1
ATOM 1661 C C . LEU A 1 216 ? -20.610 13.131 -0.143 1.00 95.19 216 LEU A C 1
ATOM 1663 O O . LEU A 1 216 ? -20.580 12.648 -1.275 1.00 95.19 216 LEU A O 1
ATOM 1667 N N . ARG A 1 217 ? -20.871 14.432 0.024 1.00 98.00 217 ARG A N 1
ATOM 1668 C CA . ARG A 1 217 ? -21.054 15.344 -1.119 1.00 98.00 217 ARG A CA 1
ATOM 1669 C C . ARG A 1 217 ? -19.756 15.538 -1.896 1.00 98.00 217 ARG A C 1
ATOM 1671 O O . ARG A 1 217 ? -19.801 15.543 -3.125 1.00 98.00 217 ARG A O 1
ATOM 1678 N N . ASP A 1 218 ? -18.631 15.686 -1.208 1.00 92.88 218 ASP A N 1
ATOM 1679 C CA . ASP A 1 218 ? -17.329 15.904 -1.842 1.00 92.88 218 ASP A CA 1
ATOM 1680 C C . ASP A 1 218 ? -16.860 14.650 -2.594 1.00 92.88 218 ASP A C 1
ATOM 1682 O O . ASP A 1 218 ? -16.511 14.738 -3.772 1.00 92.88 218 ASP A O 1
ATOM 1686 N N . THR A 1 219 ? -16.997 13.462 -2.001 1.00 87.12 219 THR A N 1
ATOM 1687 C CA . THR A 1 219 ? -16.753 12.181 -2.695 1.00 87.12 219 THR A CA 1
ATOM 1688 C C . THR A 1 219 ? -17.667 12.003 -3.908 1.00 87.12 219 THR A C 1
ATOM 1690 O O . THR A 1 219 ? -17.199 11.620 -4.981 1.00 87.12 219 THR A O 1
ATOM 1693 N N . LYS A 1 220 ? -18.953 12.372 -3.809 1.00 95.44 220 LYS A N 1
ATOM 1694 C CA . LYS A 1 220 ? -19.883 12.357 -4.952 1.00 95.44 220 LYS A CA 1
ATOM 1695 C C . LYS A 1 220 ? -19.470 13.333 -6.057 1.00 95.44 220 LYS A C 1
ATOM 1697 O O . LYS A 1 220 ? -19.647 13.011 -7.232 1.00 95.44 220 LYS A O 1
ATOM 1702 N N . LYS A 1 221 ? -18.929 14.511 -5.722 1.00 94.75 221 LYS A N 1
ATOM 1703 C CA . LYS A 1 221 ? -18.391 15.465 -6.712 1.00 94.75 221 LYS A CA 1
ATOM 1704 C C . LYS A 1 221 ? -17.166 14.893 -7.420 1.00 94.75 221 LYS A C 1
ATOM 1706 O O . LYS A 1 221 ? -17.132 14.926 -8.645 1.00 94.75 221 LYS A O 1
ATOM 1711 N N . VAL A 1 222 ? -16.216 14.331 -6.672 1.00 85.75 222 VAL A N 1
ATOM 1712 C CA . VAL A 1 222 ? -15.011 13.691 -7.224 1.00 85.75 222 VAL A CA 1
ATOM 1713 C C . VAL A 1 222 ? -15.391 12.526 -8.139 1.00 85.75 222 VAL A C 1
ATOM 1715 O O . VAL A 1 222 ? -14.937 12.466 -9.278 1.00 85.75 222 VAL A O 1
ATOM 1718 N N . ALA A 1 223 ? -16.297 11.652 -7.700 1.00 87.25 223 ALA A N 1
ATOM 1719 C CA . ALA A 1 223 ? -16.794 10.551 -8.521 1.00 87.25 223 ALA A CA 1
ATOM 1720 C C . ALA A 1 223 ? -17.489 11.048 -9.802 1.00 87.25 223 ALA A C 1
ATOM 1722 O O . ALA A 1 223 ? -17.260 10.505 -10.880 1.00 87.25 223 ALA A O 1
ATOM 1723 N N . LYS A 1 224 ? -18.306 12.110 -9.716 1.00 91.94 224 LYS A N 1
ATOM 1724 C CA . LYS A 1 224 ? -18.928 12.739 -10.894 1.00 91.94 224 LYS A CA 1
ATOM 1725 C C . LYS A 1 224 ? -17.899 13.348 -11.846 1.00 91.94 224 LYS A C 1
ATOM 1727 O O . LYS A 1 224 ? -18.085 13.236 -13.054 1.00 91.94 224 LYS A O 1
ATOM 1732 N N . PHE A 1 225 ? -16.859 13.992 -11.319 1.00 91.75 225 PHE A N 1
ATOM 1733 C CA . PHE A 1 225 ? -15.771 14.556 -12.113 1.00 91.75 225 PHE A CA 1
ATOM 1734 C C . PHE A 1 225 ? -15.061 13.456 -12.901 1.00 91.75 225 PHE A C 1
ATOM 1736 O O . PHE A 1 225 ? -15.044 13.511 -14.126 1.00 91.75 225 PHE A O 1
ATOM 1743 N N . TRP A 1 226 ? -14.585 12.409 -12.222 1.00 85.00 226 TRP A N 1
ATOM 1744 C CA . TRP A 1 226 ? -13.908 11.293 -12.886 1.00 85.00 226 TRP A CA 1
ATOM 1745 C C . TRP A 1 226 ? -14.813 10.559 -13.873 1.00 85.00 226 TRP A C 1
ATOM 1747 O O . TRP A 1 226 ? -14.361 10.193 -14.953 1.00 85.00 226 TRP A O 1
ATOM 1757 N N . LYS A 1 227 ? -16.108 10.418 -13.560 1.00 85.56 227 LYS A N 1
ATOM 1758 C CA . LYS A 1 227 ? -17.091 9.878 -14.507 1.00 85.56 227 LYS A CA 1
ATOM 1759 C C . LYS A 1 227 ? -17.193 10.733 -15.773 1.00 85.56 227 LYS A C 1
ATOM 1761 O O . LYS A 1 227 ? -17.243 10.178 -16.861 1.00 85.56 227 LYS A O 1
ATOM 1766 N N . ARG A 1 228 ? -17.225 12.063 -15.647 1.00 89.44 228 ARG A N 1
ATOM 1767 C CA . ARG A 1 228 ? -17.278 12.973 -16.800 1.00 89.44 228 ARG A CA 1
ATOM 1768 C C . ARG A 1 228 ? -16.000 12.894 -17.635 1.00 89.44 228 ARG A C 1
ATOM 1770 O O . ARG A 1 228 ? -16.100 12.709 -18.838 1.00 89.44 228 ARG A O 1
ATOM 1777 N N . VAL A 1 229 ? -14.835 12.958 -16.990 1.00 86.88 229 VAL A N 1
ATOM 1778 C CA . VAL A 1 229 ? -13.528 12.838 -17.658 1.00 86.88 229 VAL A CA 1
ATOM 1779 C C . VAL A 1 229 ? -13.432 11.525 -18.440 1.00 86.88 229 VAL A C 1
ATOM 1781 O O . VAL A 1 229 ? -12.987 11.524 -19.581 1.00 86.88 229 VAL A O 1
ATOM 1784 N N . ALA A 1 230 ? -13.902 10.414 -17.863 1.00 79.50 230 ALA A N 1
ATOM 1785 C CA . ALA A 1 230 ? -13.905 9.116 -18.536 1.00 79.50 230 ALA A CA 1
ATOM 1786 C C . ALA A 1 230 ? -14.837 9.070 -19.764 1.00 79.50 230 ALA A C 1
ATOM 1788 O O . ALA A 1 230 ? -14.494 8.446 -20.765 1.00 79.50 230 ALA A O 1
ATOM 1789 N N . VAL A 1 231 ? -15.990 9.747 -19.701 1.00 84.31 231 VAL A N 1
ATOM 1790 C CA . VAL A 1 231 ? -16.923 9.873 -20.834 1.00 84.31 231 VAL A CA 1
ATOM 1791 C C . VAL A 1 231 ? -16.336 10.756 -21.943 1.00 84.31 231 VAL A C 1
ATOM 1793 O O . VAL A 1 231 ? -16.426 10.402 -23.114 1.00 84.31 231 VAL A O 1
ATOM 1796 N N . GLU A 1 232 ? -15.718 11.887 -21.590 1.00 87.00 232 GLU A N 1
ATOM 1797 C CA . GLU A 1 232 ? -15.126 12.838 -22.546 1.00 87.00 232 GLU A CA 1
ATOM 1798 C C . GLU A 1 232 ? -13.878 12.282 -23.246 1.00 87.00 232 GLU A C 1
ATOM 1800 O O . GLU A 1 232 ? -13.657 12.567 -24.419 1.00 87.00 232 GLU A O 1
ATOM 1805 N N . ALA A 1 233 ? -13.096 11.437 -22.569 1.00 84.38 233 ALA A N 1
ATOM 1806 C CA . ALA A 1 233 ? -11.907 10.791 -23.129 1.00 84.38 233 ALA A CA 1
ATOM 1807 C C . ALA A 1 233 ? -12.209 9.729 -24.214 1.00 84.38 233 ALA A C 1
ATOM 1809 O O . ALA A 1 233 ? -11.318 8.973 -24.593 1.00 84.38 233 ALA A O 1
ATOM 1810 N N . GLY A 1 234 ? -13.449 9.640 -24.709 1.00 76.31 234 GLY A N 1
ATOM 1811 C CA . GLY A 1 234 ? -13.827 8.727 -25.792 1.00 76.31 234 GLY A CA 1
ATOM 1812 C C . GLY A 1 234 ? -13.859 7.254 -25.383 1.00 76.31 234 GLY A C 1
ATOM 1813 O O . GLY A 1 234 ? -13.870 6.378 -26.246 1.00 76.31 234 GLY A O 1
ATOM 1814 N N . GLY A 1 235 ? -13.889 6.962 -24.079 1.00 59.97 235 GLY A N 1
ATOM 1815 C CA . GLY A 1 235 ? -14.015 5.608 -23.555 1.00 59.97 235 GLY A CA 1
ATOM 1816 C C . GLY A 1 235 ? -15.421 5.056 -23.771 1.00 59.97 235 GLY A C 1
ATOM 1817 O O . GLY A 1 235 ? -16.177 4.937 -22.813 1.00 59.97 235 GLY A O 1
ATOM 1818 N N . ILE A 1 236 ? -15.777 4.700 -25.008 1.00 57.03 236 ILE A N 1
ATOM 1819 C CA . ILE A 1 236 ? -17.017 3.968 -25.335 1.00 57.03 236 ILE A CA 1
ATOM 1820 C C . ILE A 1 236 ? -17.051 2.617 -24.583 1.00 57.03 236 ILE A C 1
ATOM 1822 O O . ILE A 1 236 ? -18.120 2.121 -24.241 1.00 57.03 236 ILE A O 1
ATOM 1826 N N . GLU A 1 237 ? -15.887 2.095 -24.186 1.00 59.62 237 GLU A N 1
ATOM 1827 C CA . GLU A 1 237 ? -15.728 0.980 -23.246 1.00 59.62 237 GLU A CA 1
ATOM 1828 C C . GLU A 1 237 ? -15.395 1.460 -21.821 1.00 59.62 237 GLU A C 1
ATOM 1830 O O . GLU A 1 237 ? -14.378 1.089 -21.232 1.00 59.62 237 GLU A O 1
ATOM 1835 N N . THR A 1 238 ? -16.224 2.319 -21.219 1.00 51.88 238 THR A N 1
ATOM 1836 C CA . THR A 1 238 ? -16.024 2.686 -19.809 1.00 51.88 238 THR A CA 1
ATOM 1837 C C . THR A 1 238 ? -16.359 1.488 -18.909 1.00 51.88 238 THR A C 1
ATOM 1839 O O . THR A 1 238 ? -17.509 1.261 -18.531 1.00 51.88 238 THR A O 1
ATOM 1842 N N . VAL A 1 239 ? -15.330 0.717 -18.546 1.00 50.62 239 VAL A N 1
ATOM 1843 C CA . VAL A 1 239 ? -15.350 -0.409 -17.597 1.00 50.62 239 VAL A CA 1
ATOM 1844 C C . VAL A 1 239 ? -15.625 0.094 -16.173 1.00 50.62 239 VAL A C 1
ATOM 1846 O O . VAL A 1 239 ? -14.785 0.075 -15.281 1.00 50.62 239 VAL A O 1
ATOM 1849 N N . THR A 1 240 ? -16.842 0.553 -15.921 1.00 55.16 240 THR A N 1
ATOM 1850 C CA . THR A 1 240 ? -17.489 0.268 -14.636 1.00 55.16 240 THR A CA 1
ATOM 1851 C C . THR A 1 240 ? -18.751 -0.499 -14.975 1.00 55.16 240 THR A C 1
ATOM 1853 O O . THR A 1 240 ? -19.830 0.092 -15.031 1.00 55.16 240 THR A O 1
ATOM 1856 N N . PRO A 1 241 ? -18.626 -1.803 -15.294 1.00 49.66 241 PRO A N 1
ATOM 1857 C CA . PRO A 1 241 ? -19.799 -2.639 -15.461 1.00 49.66 241 PRO A CA 1
ATOM 1858 C C . PRO A 1 241 ? -20.686 -2.450 -14.232 1.00 49.66 241 PRO A C 1
ATOM 1860 O O . PRO A 1 241 ? -20.224 -2.524 -13.089 1.00 49.66 241 PRO A O 1
ATOM 1863 N N . SER A 1 242 ? -21.964 -2.161 -14.469 1.00 51.69 242 SER A N 1
ATOM 1864 C CA . SER A 1 242 ? -22.955 -2.244 -13.404 1.00 51.69 242 SER A CA 1
ATOM 1865 C C . SER A 1 242 ? -22.857 -3.637 -12.767 1.00 51.69 242 SER A C 1
ATOM 1867 O O . SER A 1 242 ? -22.432 -4.587 -13.427 1.00 51.69 242 SER A O 1
ATOM 1869 N N . VAL A 1 243 ? -23.199 -3.787 -11.486 1.00 56.28 243 VAL A N 1
ATOM 1870 C CA . VAL A 1 243 ? -22.992 -5.060 -10.764 1.00 56.28 243 VAL A CA 1
ATOM 1871 C C . VAL A 1 243 ? -23.665 -6.245 -11.485 1.00 56.28 243 VAL A C 1
ATOM 1873 O O . VAL A 1 243 ? -23.150 -7.357 -11.448 1.00 56.28 243 VAL A O 1
ATOM 1876 N N . SER A 1 244 ? -24.748 -5.989 -12.226 1.00 53.00 244 SER A N 1
ATOM 1877 C CA . SER A 1 244 ? -25.433 -6.952 -13.098 1.00 53.00 244 SER A CA 1
ATOM 1878 C C . SER A 1 244 ? -24.746 -7.193 -14.453 1.00 53.00 244 SER A C 1
ATOM 1880 O O . SER A 1 244 ? -24.875 -8.275 -15.022 1.00 53.00 244 SER A O 1
ATOM 1882 N N . THR A 1 245 ? -23.974 -6.237 -14.973 1.00 51.28 245 THR A N 1
ATOM 1883 C CA . THR A 1 245 ? -23.145 -6.411 -16.180 1.00 51.28 245 THR A CA 1
ATOM 1884 C C . THR A 1 245 ? -21.871 -7.211 -15.883 1.00 51.28 245 THR A C 1
ATOM 1886 O O . THR A 1 245 ? -21.425 -7.961 -16.745 1.00 51.28 245 THR A O 1
ATOM 1889 N N . ILE A 1 246 ? -21.317 -7.138 -14.661 1.00 55.56 246 ILE A N 1
ATOM 1890 C CA . ILE A 1 246 ? -20.135 -7.934 -14.255 1.00 55.56 246 ILE A CA 1
ATOM 1891 C C . ILE A 1 246 ? -20.414 -9.437 -14.384 1.00 55.56 246 ILE A C 1
ATOM 1893 O O . ILE A 1 246 ? -19.546 -10.188 -14.814 1.00 55.56 246 ILE A O 1
ATOM 1897 N N . SER A 1 247 ? -21.632 -9.875 -14.060 1.00 56.12 247 SER A N 1
ATOM 1898 C CA . SER A 1 247 ? -22.050 -11.274 -14.205 1.00 56.12 247 SER A CA 1
ATOM 1899 C C . SER A 1 247 ? -22.266 -11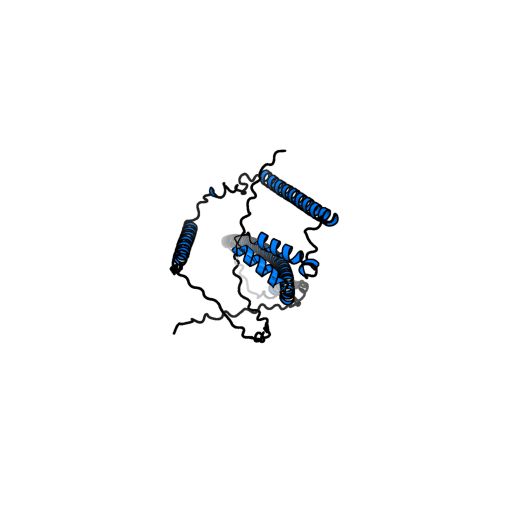.724 -15.653 1.00 56.12 247 SER A C 1
ATOM 1901 O O . SER A 1 247 ? -22.331 -12.923 -15.893 1.00 56.12 247 SER A O 1
ATOM 1903 N N . SER A 1 248 ? -22.380 -10.794 -16.606 1.00 57.22 248 SER A N 1
ATOM 1904 C CA . SER A 1 248 ? -22.666 -11.089 -18.018 1.00 57.22 248 SER A CA 1
ATOM 1905 C C . SER A 1 248 ? -21.423 -11.079 -18.913 1.00 57.22 248 SER A C 1
ATOM 1907 O O . SER A 1 248 ? -21.506 -11.508 -20.064 1.00 57.22 248 SER A O 1
ATOM 1909 N N . ILE A 1 249 ? -20.282 -10.575 -18.434 1.00 56.72 249 ILE A N 1
ATOM 1910 C CA . ILE A 1 249 ? -19.041 -10.553 -19.214 1.00 56.72 249 ILE A CA 1
ATOM 1911 C C . ILE A 1 249 ? -18.406 -11.944 -19.125 1.00 56.72 249 ILE A C 1
ATOM 1913 O O . ILE A 1 249 ? -17.601 -12.240 -18.244 1.00 56.72 249 ILE A O 1
ATOM 1917 N N . HIS A 1 250 ? -18.798 -12.816 -20.050 1.00 66.44 250 HIS A N 1
ATOM 1918 C CA . HIS A 1 250 ? -18.076 -14.046 -20.347 1.00 66.44 250 HIS A CA 1
ATOM 1919 C C . HIS A 1 250 ? -16.938 -13.719 -21.313 1.00 66.44 250 HIS A C 1
ATOM 1921 O O . HIS A 1 250 ? -17.040 -13.948 -22.515 1.00 66.44 250 HIS A O 1
ATOM 1927 N N . GLU A 1 251 ? -15.853 -13.143 -20.795 1.00 73.69 251 GLU A N 1
ATOM 1928 C CA . GLU A 1 251 ? -14.607 -13.086 -21.558 1.00 73.69 251 GLU A CA 1
ATOM 1929 C C . GLU A 1 251 ? -14.146 -14.538 -21.799 1.00 73.69 251 GLU A C 1
ATOM 1931 O O . GLU A 1 251 ? -14.032 -15.299 -20.828 1.00 73.69 251 GLU A O 1
ATOM 1936 N N . PRO A 1 252 ? -13.940 -14.975 -23.057 1.00 77.69 252 PRO A N 1
ATOM 1937 C CA . PRO A 1 252 ? -13.501 -16.332 -23.345 1.00 77.69 252 PRO A CA 1
ATOM 1938 C C . PRO A 1 252 ? -12.102 -16.532 -22.757 1.00 77.69 252 PRO A C 1
ATOM 1940 O O . PRO A 1 252 ? -11.094 -16.080 -23.297 1.00 77.69 252 PRO A O 1
ATOM 1943 N N . LEU A 1 253 ? -12.047 -17.189 -21.600 1.00 80.31 253 LEU A N 1
ATOM 1944 C CA . LEU A 1 253 ? -10.793 -17.504 -20.936 1.00 80.31 253 LEU A CA 1
ATOM 1945 C C . LEU A 1 253 ? -9.986 -18.467 -21.820 1.00 80.31 253 LEU A C 1
ATOM 1947 O O . LEU A 1 253 ? -10.551 -19.410 -22.375 1.00 80.31 253 LEU A O 1
ATOM 1951 N N . PRO A 1 254 ? -8.654 -18.306 -21.906 1.00 90.12 254 PRO A N 1
ATOM 1952 C CA . PRO A 1 254 ? -7.809 -19.315 -22.526 1.00 90.12 254 PRO A CA 1
ATOM 1953 C C . PRO A 1 254 ? -8.065 -20.677 -21.867 1.00 90.12 254 PRO A C 1
ATOM 1955 O O . PRO A 1 254 ? -8.167 -20.754 -20.639 1.00 90.12 254 PRO A O 1
ATOM 1958 N N . LEU A 1 255 ? -8.105 -21.753 -22.660 1.00 91.50 255 LEU A N 1
ATOM 1959 C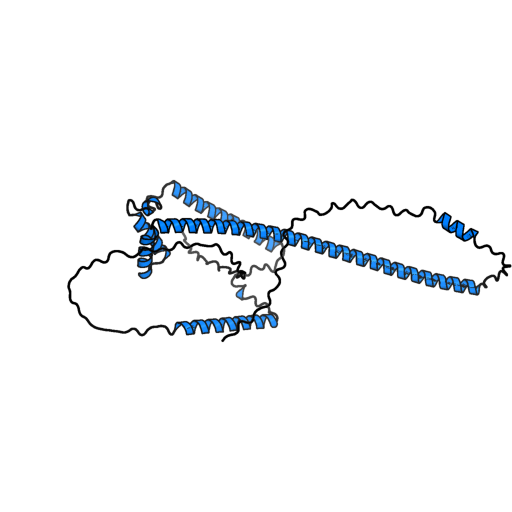 CA . LEU A 1 255 ? -8.403 -23.129 -22.215 1.00 91.50 255 LEU A CA 1
ATOM 1960 C C . LEU A 1 255 ? -7.659 -23.540 -20.934 1.00 91.50 255 LEU A C 1
ATOM 1962 O O . LEU A 1 255 ? -8.214 -24.211 -20.066 1.00 91.50 255 LEU A O 1
ATOM 1966 N N . GLN A 1 256 ? -6.405 -23.107 -20.787 1.00 90.19 256 GLN A N 1
ATOM 1967 C CA . GLN A 1 256 ? -5.595 -23.391 -19.604 1.00 90.19 256 GLN A CA 1
ATOM 1968 C C . GLN A 1 256 ? -6.137 -22.711 -18.335 1.00 90.19 256 GLN A C 1
ATOM 1970 O O . GLN A 1 256 ? -6.182 -23.333 -17.274 1.00 90.19 256 GLN A O 1
ATOM 1975 N N . ARG A 1 257 ? -6.591 -21.454 -18.434 1.00 84.75 257 ARG A N 1
ATOM 1976 C CA . ARG A 1 257 ? -7.227 -20.740 -17.318 1.00 84.75 257 ARG A CA 1
ATOM 1977 C C . ARG A 1 257 ? -8.602 -21.309 -17.001 1.00 84.75 257 ARG A C 1
ATOM 1979 O O . ARG A 1 257 ? -8.930 -21.424 -15.826 1.00 84.75 257 ARG A O 1
ATOM 1986 N N . GLN A 1 258 ? -9.377 -21.688 -18.014 1.00 93.75 258 GLN A N 1
ATOM 1987 C CA . GLN A 1 258 ? -10.697 -22.279 -17.801 1.00 93.75 258 GLN A CA 1
ATOM 1988 C C . GLN A 1 258 ? -10.599 -23.599 -17.024 1.00 93.75 258 GLN A C 1
ATOM 1990 O O . GLN A 1 258 ? -11.272 -23.748 -16.006 1.00 93.75 258 GLN A O 1
ATOM 1995 N N . LYS A 1 259 ? -9.664 -24.484 -17.402 1.00 94.94 259 LYS A N 1
ATOM 1996 C CA . LYS A 1 259 ? -9.373 -25.714 -16.645 1.00 94.94 259 LYS A CA 1
ATOM 1997 C C . LYS A 1 259 ? -8.960 -25.431 -15.201 1.00 94.94 259 LYS A C 1
ATOM 1999 O O . LYS A 1 259 ? -9.463 -26.079 -14.292 1.00 94.94 259 LYS A O 1
ATOM 2004 N N . ALA A 1 260 ? -8.092 -24.442 -14.976 1.00 90.38 260 ALA A N 1
ATOM 2005 C CA . ALA A 1 260 ? -7.672 -24.071 -13.624 1.00 90.38 260 ALA A CA 1
ATOM 2006 C C . ALA A 1 260 ? -8.842 -23.539 -12.775 1.00 90.38 260 ALA A C 1
ATOM 2008 O O . ALA A 1 260 ? -8.940 -23.845 -11.588 1.00 90.38 260 ALA A O 1
ATOM 2009 N N . VAL A 1 261 ? -9.754 -22.766 -13.374 1.00 89.75 261 VAL A N 1
ATOM 2010 C CA . VAL A 1 261 ? -10.961 -22.269 -12.696 1.00 89.75 261 VAL A CA 1
ATOM 2011 C C . VAL A 1 261 ? -11.918 -23.419 -12.373 1.00 89.75 261 VAL A C 1
ATOM 2013 O O . VAL A 1 261 ? -12.411 -23.496 -11.249 1.00 89.75 261 VAL A O 1
ATOM 2016 N N . GLU A 1 262 ? -12.145 -24.345 -13.303 1.00 94.56 262 GLU A N 1
ATOM 2017 C CA . GLU A 1 262 ? -12.973 -25.538 -13.079 1.00 94.56 262 GLU A CA 1
ATOM 2018 C C . GLU A 1 262 ? -12.380 -26.467 -12.010 1.00 94.56 262 GLU A C 1
ATOM 2020 O O . GLU A 1 262 ? -13.105 -26.979 -11.150 1.00 94.56 262 GLU A O 1
ATOM 2025 N N . GLU A 1 263 ? -11.057 -26.635 -11.990 1.00 95.56 263 GLU A N 1
ATOM 2026 C CA . GLU A 1 263 ? -10.348 -27.375 -10.945 1.00 95.56 263 GLU A CA 1
ATOM 2027 C C . GLU A 1 263 ? -10.515 -26.704 -9.571 1.00 95.56 263 GLU A C 1
ATOM 2029 O O . GLU A 1 263 ? -10.768 -27.370 -8.565 1.00 95.56 263 GLU A O 1
ATOM 2034 N N . LEU A 1 264 ? -10.464 -25.372 -9.514 1.00 92.44 264 LEU A N 1
ATOM 2035 C CA . LEU A 1 264 ? -10.636 -24.619 -8.271 1.00 92.44 264 LEU A CA 1
ATOM 2036 C C . LEU A 1 264 ? -12.092 -24.669 -7.778 1.00 92.44 264 LEU A C 1
ATOM 2038 O O . LEU A 1 264 ? -12.337 -24.874 -6.585 1.00 92.44 264 LEU A O 1
ATOM 2042 N N . ILE A 1 265 ? -13.069 -24.559 -8.683 1.00 93.62 265 ILE A N 1
ATOM 2043 C CA . ILE A 1 265 ? -14.499 -24.700 -8.368 1.00 93.62 265 ILE A CA 1
ATOM 2044 C C . ILE A 1 265 ? -14.806 -26.122 -7.881 1.00 93.62 265 ILE A C 1
ATOM 2046 O O . ILE A 1 265 ? -15.480 -26.286 -6.861 1.00 93.62 265 ILE A O 1
ATOM 2050 N N . SER A 1 266 ? -14.296 -27.151 -8.561 1.00 93.75 266 SER A N 1
ATOM 2051 C CA . SER A 1 266 ? -14.485 -28.551 -8.155 1.00 93.75 266 SER A CA 1
ATOM 2052 C C . SER A 1 266 ? -13.773 -28.869 -6.837 1.00 93.75 266 SER A C 1
ATOM 2054 O O . SER A 1 266 ? -14.338 -29.559 -5.987 1.00 93.75 266 SER A O 1
ATOM 2056 N N . SER A 1 267 ? -12.582 -28.314 -6.601 1.00 93.19 267 SER A N 1
ATOM 2057 C CA . SER A 1 267 ? -11.889 -28.385 -5.308 1.00 93.19 267 SER A CA 1
ATOM 2058 C C . SER A 1 267 ? -12.717 -27.747 -4.184 1.00 93.19 267 SER A C 1
ATOM 2060 O O . SER A 1 267 ? -12.941 -28.375 -3.148 1.00 93.19 267 SER A O 1
ATOM 2062 N N . ARG A 1 268 ? -13.285 -26.553 -4.411 1.00 91.56 268 ARG A N 1
ATOM 2063 C CA . ARG A 1 268 ? -14.147 -25.872 -3.429 1.00 91.56 268 ARG A CA 1
ATOM 2064 C C . ARG A 1 268 ? -15.429 -26.653 -3.134 1.00 91.56 268 ARG A C 1
ATOM 2066 O O . ARG A 1 268 ? -15.826 -26.734 -1.975 1.00 91.56 268 ARG A O 1
ATOM 2073 N N . ARG A 1 269 ? -16.063 -27.244 -4.153 1.00 93.31 269 ARG A N 1
ATOM 2074 C CA . ARG A 1 269 ? -17.256 -28.094 -3.976 1.00 93.31 269 ARG A CA 1
ATOM 2075 C C . ARG A 1 269 ? -16.937 -29.342 -3.149 1.00 93.31 269 ARG A C 1
ATOM 2077 O O . ARG A 1 269 ? -17.673 -29.633 -2.212 1.00 93.31 269 ARG A O 1
ATOM 2084 N N . ARG A 1 270 ? -15.810 -30.015 -3.418 1.00 93.31 270 ARG A N 1
ATOM 2085 C CA . ARG A 1 270 ? -15.343 -31.164 -2.617 1.00 93.31 270 ARG A CA 1
ATOM 2086 C C . ARG A 1 270 ? -15.071 -30.783 -1.161 1.00 93.31 270 ARG A C 1
ATOM 2088 O O . ARG A 1 270 ? -15.531 -31.474 -0.261 1.00 93.31 270 ARG A O 1
ATOM 2095 N N . ALA A 1 271 ? -14.387 -29.663 -0.927 1.00 89.25 271 ALA A N 1
ATOM 2096 C CA . ALA A 1 271 ? -14.117 -29.177 0.426 1.00 89.25 271 ALA A CA 1
ATOM 2097 C C . ALA A 1 271 ? -15.403 -28.795 1.183 1.00 89.25 271 ALA A C 1
ATOM 2099 O O . ALA A 1 271 ? -15.504 -29.030 2.385 1.00 89.25 271 ALA A O 1
ATOM 2100 N N . SER A 1 272 ? -16.400 -28.236 0.487 1.00 89.50 272 SER A N 1
ATOM 2101 C CA . SER A 1 272 ? -17.695 -27.895 1.086 1.00 89.50 272 SER A CA 1
ATOM 2102 C C . SER A 1 272 ? -18.477 -29.137 1.512 1.00 89.50 272 SER A C 1
ATOM 2104 O O . SER A 1 272 ? -19.026 -29.138 2.608 1.00 89.50 272 SER A O 1
ATOM 2106 N N . LEU A 1 273 ? -18.492 -30.189 0.686 1.00 88.31 273 LEU A N 1
ATOM 2107 C CA . LEU A 1 273 ? -19.141 -31.463 1.023 1.00 88.31 273 LEU A CA 1
ATOM 2108 C C . LEU A 1 273 ? -18.448 -32.143 2.211 1.00 88.31 273 LEU A C 1
ATOM 2110 O O . LEU A 1 273 ? -19.108 -32.508 3.176 1.00 88.31 273 LEU A O 1
ATOM 2114 N N . ALA A 1 274 ? -17.112 -32.187 2.210 1.00 85.31 274 ALA A N 1
ATOM 2115 C CA . ALA A 1 274 ? -16.341 -32.732 3.331 1.00 85.31 274 ALA A CA 1
ATOM 2116 C C . ALA A 1 274 ? -16.574 -31.972 4.653 1.00 85.31 274 ALA A C 1
ATOM 2118 O O . ALA A 1 274 ? -16.495 -32.550 5.732 1.00 85.31 274 ALA A O 1
ATOM 2119 N N . SER A 1 275 ? -16.872 -30.671 4.578 1.00 81.69 275 SER A N 1
ATOM 2120 C CA . SER A 1 275 ? -17.187 -29.855 5.759 1.00 81.69 275 SER A CA 1
ATOM 2121 C C . SER A 1 275 ? -18.617 -30.071 6.269 1.00 81.69 275 SER A C 1
ATOM 2123 O O . SER A 1 275 ? -18.907 -29.729 7.414 1.00 81.69 275 SER A O 1
ATOM 2125 N N . GLN A 1 276 ? -19.514 -30.598 5.431 1.00 77.62 276 GLN A N 1
ATOM 2126 C CA . GLN A 1 276 ? -20.912 -30.840 5.781 1.00 77.62 276 GLN A CA 1
ATOM 2127 C C . GLN A 1 276 ? -21.089 -32.202 6.468 1.00 77.62 276 GLN A C 1
ATOM 2129 O O . GLN A 1 276 ? -21.798 -32.264 7.470 1.00 77.62 276 GLN A O 1
ATOM 2134 N N . ASP A 1 277 ? -20.357 -33.232 6.028 1.00 70.19 277 ASP A N 1
ATOM 2135 C CA . ASP A 1 277 ? -20.355 -34.561 6.671 1.00 70.19 277 ASP A CA 1
ATOM 2136 C C . ASP A 1 277 ? -19.797 -34.529 8.103 1.00 70.19 277 ASP A C 1
ATOM 2138 O O . ASP A 1 277 ? -20.240 -35.268 8.973 1.00 70.19 277 ASP A O 1
ATOM 2142 N N . MET A 1 278 ? -18.877 -33.610 8.411 1.00 64.81 278 MET A N 1
ATOM 2143 C CA . MET A 1 278 ? -18.346 -33.456 9.774 1.00 64.81 278 MET A CA 1
ATOM 2144 C C . MET A 1 278 ? -19.339 -32.816 10.761 1.00 64.81 278 MET A C 1
ATOM 2146 O O . MET A 1 278 ? -19.019 -32.676 11.942 1.00 64.81 278 MET A O 1
ATOM 2150 N N . ARG A 1 279 ? -20.526 -32.388 10.308 1.00 58.97 279 ARG A N 1
ATOM 2151 C CA . ARG A 1 279 ? -21.507 -31.683 11.148 1.00 58.97 279 ARG A CA 1
ATOM 2152 C C . ARG A 1 279 ? -22.697 -32.541 11.585 1.00 58.97 279 ARG A C 1
ATOM 2154 O O . ARG A 1 279 ? -23.480 -32.058 12.397 1.00 58.97 279 ARG A O 1
ATOM 2161 N N . THR A 1 280 ? -22.838 -33.773 11.093 1.00 59.03 280 THR A N 1
ATOM 2162 C CA . THR A 1 280 ? -24.007 -34.630 11.376 1.00 59.03 280 THR A CA 1
ATOM 2163 C C . THR A 1 280 ? -23.790 -35.713 12.434 1.00 59.03 280 THR A C 1
ATOM 2165 O O . THR A 1 280 ? -24.776 -36.225 12.950 1.00 59.03 280 THR A O 1
ATOM 2168 N N . ASP A 1 281 ? -22.554 -35.987 12.861 1.00 55.81 281 ASP A N 1
ATOM 2169 C CA . ASP A 1 281 ? -22.267 -37.103 13.786 1.00 55.81 281 ASP A CA 1
ATOM 2170 C C . ASP A 1 281 ? -22.130 -36.7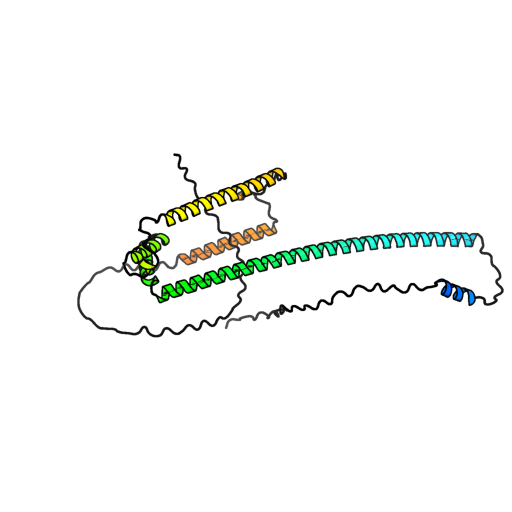01 15.269 1.00 55.81 281 ASP A C 1
ATOM 2172 O O . ASP A 1 281 ? -21.628 -37.465 16.090 1.00 55.81 281 ASP A O 1
ATOM 2176 N N . SER A 1 282 ? -22.583 -35.506 15.658 1.00 53.62 282 SER A N 1
ATOM 2177 C CA . SER A 1 282 ? -22.532 -35.054 17.059 1.00 53.62 282 SER A CA 1
ATOM 2178 C C . SER A 1 282 ? -23.838 -34.440 17.561 1.00 53.62 282 SER A C 1
ATOM 2180 O O . SER A 1 282 ? -23.833 -33.447 18.286 1.00 53.62 282 SER A O 1
ATOM 2182 N N . ILE A 1 283 ? -24.972 -35.064 17.231 1.00 55.19 283 ILE A N 1
ATOM 2183 C CA . ILE A 1 283 ? -26.163 -34.961 18.084 1.00 55.19 283 ILE A CA 1
ATOM 2184 C C . ILE A 1 283 ? -26.057 -36.109 19.099 1.00 55.19 283 ILE A C 1
ATOM 2186 O O . ILE A 1 283 ? -26.319 -37.256 18.734 1.00 55.19 283 ILE A O 1
ATOM 2190 N N . PRO A 1 284 ? -25.608 -35.856 20.344 1.00 60.88 284 PRO A N 1
ATOM 2191 C CA . PRO A 1 284 ? -25.632 -36.879 21.378 1.00 60.88 284 PRO A CA 1
ATOM 2192 C C . PRO A 1 284 ? -27.083 -37.342 21.583 1.00 60.88 284 PRO A C 1
ATOM 2194 O O . PRO A 1 284 ? -27.983 -36.494 21.599 1.00 60.88 284 PRO A O 1
ATOM 2197 N N . PRO A 1 285 ? -27.330 -38.658 21.732 1.00 59.50 285 PRO A N 1
ATOM 2198 C CA . PRO A 1 285 ? -28.662 -39.168 22.008 1.00 59.50 285 PRO A CA 1
ATOM 2199 C C . PRO A 1 285 ? -29.183 -38.488 23.269 1.00 59.50 285 PRO A C 1
ATOM 2201 O O . PRO A 1 285 ? -28.581 -38.553 24.342 1.00 59.50 285 PRO A O 1
ATOM 2204 N N . THR A 1 286 ? -30.284 -37.769 23.096 1.00 53.84 286 THR A N 1
ATOM 2205 C CA . THR A 1 286 ? -31.042 -37.157 24.174 1.00 53.84 286 THR A CA 1
ATOM 2206 C C . THR A 1 286 ? -31.572 -38.305 25.024 1.00 53.84 286 THR A C 1
ATOM 2208 O O . THR A 1 286 ? -32.509 -38.994 24.638 1.00 53.84 286 THR A O 1
ATOM 2211 N N . HIS A 1 287 ? -30.899 -38.575 26.142 1.00 54.56 287 HIS A N 1
ATOM 2212 C CA . HIS A 1 287 ? -31.433 -39.434 27.186 1.00 54.56 287 HIS A CA 1
ATOM 2213 C C . HIS A 1 287 ? -32.651 -38.722 27.774 1.00 54.56 287 HIS A C 1
ATOM 2215 O O . HIS A 1 287 ? -32.523 -37.820 28.601 1.00 54.56 287 HIS A O 1
ATOM 2221 N N . GLU A 1 288 ? -33.835 -39.120 27.321 1.00 57.31 288 GLU A N 1
ATOM 2222 C CA . GLU A 1 288 ? -35.054 -38.979 28.101 1.00 57.31 288 GLU A CA 1
ATOM 2223 C C . GLU A 1 288 ? -34.879 -39.854 29.347 1.00 57.31 288 GLU A C 1
ATOM 2225 O O . GLU A 1 288 ? -34.916 -41.084 29.274 1.00 57.31 288 GLU A O 1
ATOM 2230 N N . HIS A 1 289 ? -34.596 -39.223 30.489 1.00 53.06 289 HIS A N 1
ATOM 2231 C CA . HIS A 1 289 ? -34.743 -39.876 31.780 1.00 53.06 289 HIS A CA 1
ATOM 2232 C C . HIS A 1 289 ? -35.728 -39.094 32.641 1.00 53.06 289 HIS A C 1
ATOM 2234 O O . HIS A 1 289 ? -35.478 -37.986 33.112 1.00 53.06 289 HIS A O 1
ATOM 2240 N N . GLU A 1 290 ? -36.889 -39.723 32.717 1.00 58.06 290 GLU A N 1
ATOM 2241 C CA . GLU A 1 290 ? -38.053 -39.481 33.541 1.00 58.06 290 GLU A CA 1
ATOM 2242 C C . GLU A 1 290 ? -37.742 -39.736 35.033 1.00 58.06 290 GLU A C 1
ATOM 2244 O O . GLU A 1 290 ? -36.932 -40.602 35.357 1.00 58.06 290 GLU A O 1
ATOM 2249 N N . GLN A 1 291 ? -38.496 -39.041 35.894 1.00 46.41 291 GLN A N 1
ATOM 2250 C CA . GLN A 1 291 ? -38.822 -39.338 37.304 1.00 46.41 291 GLN A CA 1
ATOM 2251 C C . GLN A 1 291 ? -37.968 -38.729 38.437 1.00 46.41 291 GLN A C 1
ATOM 2253 O O . GLN A 1 291 ? -36.882 -39.177 38.788 1.00 46.41 291 GLN A O 1
ATOM 2258 N N . ASP A 1 292 ? -38.566 -37.694 39.044 1.00 47.69 292 ASP A N 1
ATOM 2259 C CA . ASP A 1 292 ? -38.963 -37.619 40.459 1.00 47.69 292 ASP A CA 1
ATOM 2260 C C . ASP A 1 292 ? -38.073 -38.289 41.515 1.00 47.69 292 ASP A C 1
ATOM 2262 O O . ASP A 1 292 ? -38.062 -39.508 41.651 1.00 47.69 292 ASP A O 1
ATOM 2266 N N . THR A 1 293 ? -37.483 -37.483 42.409 1.00 42.97 293 THR A N 1
ATOM 2267 C CA . THR A 1 293 ? -37.873 -37.420 43.841 1.00 42.97 293 THR A CA 1
ATOM 2268 C C . THR A 1 293 ? -37.007 -36.426 44.632 1.00 42.97 293 THR A C 1
ATOM 2270 O O . THR A 1 293 ? -35.780 -36.465 44.613 1.00 42.97 293 THR A O 1
ATOM 2273 N N . LEU A 1 294 ? -37.673 -35.537 45.378 1.00 58.56 294 LEU A N 1
ATOM 2274 C CA . LEU A 1 294 ? -37.132 -34.830 46.550 1.00 58.56 294 LEU A CA 1
ATOM 2275 C C . LEU A 1 294 ? -36.995 -35.840 47.715 1.00 58.56 294 LEU A C 1
ATOM 2277 O O . LEU A 1 294 ? -37.816 -36.756 47.796 1.00 58.56 294 LEU A O 1
ATOM 2281 N N . PRO A 1 295 ? -36.043 -35.674 48.658 1.00 58.56 295 PRO A N 1
ATOM 2282 C CA . PRO A 1 295 ? -36.342 -34.811 49.800 1.00 58.56 295 PRO A CA 1
ATOM 2283 C C . PRO A 1 295 ? -35.171 -33.969 50.332 1.00 58.56 295 PRO A C 1
ATOM 2285 O O . PRO A 1 295 ? -33.995 -34.146 50.030 1.00 58.56 295 PRO A O 1
ATOM 2288 N N . ALA A 1 296 ? -35.593 -33.018 51.160 1.00 42.50 296 ALA A N 1
ATOM 2289 C CA . ALA A 1 296 ? -34.832 -32.107 51.989 1.00 42.50 296 ALA A CA 1
ATOM 2290 C C . ALA A 1 296 ? -33.728 -32.750 52.851 1.00 42.50 296 ALA A C 1
ATOM 2292 O O . ALA A 1 296 ? -33.875 -33.870 53.329 1.00 42.50 296 ALA A O 1
ATOM 2293 N N . ALA A 1 297 ? -32.737 -31.907 53.173 1.00 45.12 297 ALA A N 1
ATOM 2294 C CA . ALA A 1 297 ? -32.242 -31.610 54.526 1.00 45.12 297 ALA A CA 1
ATOM 2295 C C . ALA A 1 297 ? -30.713 -31.730 54.713 1.00 45.12 297 ALA A C 1
ATOM 2297 O O . ALA A 1 297 ? -30.140 -32.809 54.689 1.00 45.12 297 ALA A O 1
ATOM 2298 N N . VAL A 1 298 ? -30.128 -30.575 55.067 1.00 45.66 298 VAL A N 1
ATOM 2299 C CA . VAL A 1 298 ? -29.147 -30.403 56.157 1.00 45.66 298 VAL A CA 1
ATOM 2300 C C . VAL A 1 298 ? -27.716 -30.907 55.907 1.00 45.66 298 VAL A C 1
ATOM 2302 O O . VAL A 1 298 ? -27.391 -32.067 56.112 1.00 45.66 298 VAL A O 1
ATOM 2305 N N . SER A 1 299 ? -26.804 -29.976 55.610 1.00 39.78 299 SER A N 1
ATOM 2306 C CA . SER A 1 299 ? -25.788 -29.525 56.582 1.00 39.78 299 SER A CA 1
ATOM 2307 C C . SER A 1 299 ? -24.703 -28.675 55.931 1.00 39.78 299 SER A C 1
ATOM 2309 O O . SER A 1 299 ? -24.159 -28.988 54.877 1.00 39.78 299 SER A O 1
ATOM 2311 N N . ALA A 1 300 ? -24.367 -27.598 56.632 1.00 48.09 300 ALA A N 1
ATOM 2312 C CA . ALA A 1 300 ? -23.194 -26.781 56.406 1.00 48.09 300 ALA A CA 1
ATOM 2313 C C . ALA A 1 300 ? -21.908 -27.613 56.488 1.00 48.09 300 ALA A C 1
ATOM 2315 O O . ALA A 1 300 ? -21.745 -28.394 57.419 1.00 48.09 300 ALA A O 1
ATOM 2316 N N . THR A 1 301 ? -20.947 -27.366 55.597 1.00 41.22 301 THR A N 1
ATOM 2317 C CA . THR A 1 301 ? -19.518 -27.459 55.926 1.00 41.22 301 THR A CA 1
ATOM 2318 C C . THR A 1 301 ? -18.726 -26.531 55.008 1.00 41.22 301 THR A C 1
ATOM 2320 O O . THR A 1 301 ? -18.547 -26.758 53.817 1.00 41.22 301 THR A O 1
ATOM 2323 N N . THR A 1 302 ? -18.288 -25.438 55.619 1.00 50.84 302 THR A N 1
ATOM 2324 C CA . THR A 1 302 ? -17.066 -24.675 55.379 1.00 50.84 302 THR A CA 1
ATOM 2325 C C . THR A 1 302 ? -16.053 -25.342 54.440 1.00 50.84 302 THR A C 1
ATOM 2327 O O . THR A 1 302 ? -15.440 -26.347 54.782 1.00 50.84 302 THR A O 1
ATOM 2330 N N . SER A 1 303 ? -15.768 -24.714 53.300 1.00 38.56 303 SER A N 1
ATOM 2331 C CA . SER A 1 303 ? -14.494 -24.902 52.599 1.00 38.56 303 SER A CA 1
ATOM 2332 C C . SER A 1 303 ? -13.963 -23.556 52.133 1.00 38.56 303 SER A C 1
ATOM 2334 O O . SER A 1 303 ? -14.323 -22.993 51.102 1.00 38.56 303 SER A O 1
ATOM 2336 N N . ARG A 1 304 ? -13.133 -23.026 53.027 1.00 42.53 304 ARG A N 1
ATOM 2337 C CA . ARG A 1 304 ? -12.208 -21.916 52.860 1.00 42.53 304 ARG A CA 1
ATOM 2338 C C . ARG A 1 304 ? -11.072 -22.367 51.935 1.00 42.53 304 ARG A C 1
ATOM 2340 O O . ARG A 1 304 ? -10.534 -23.444 52.140 1.00 42.53 304 ARG A O 1
ATOM 2347 N N . LEU A 1 305 ? -10.657 -21.446 51.063 1.00 47.91 305 LEU A N 1
ATOM 2348 C CA . LEU A 1 305 ? -9.286 -21.247 50.571 1.00 47.91 305 LEU A CA 1
ATOM 2349 C C . LEU A 1 305 ? -8.646 -22.392 49.770 1.00 47.91 305 LEU A C 1
ATOM 2351 O O . LEU A 1 305 ? -8.149 -23.343 50.353 1.00 47.91 305 LEU A O 1
ATOM 2355 N N . LEU A 1 306 ? -8.526 -22.195 48.450 1.00 48.44 306 LEU A N 1
ATOM 2356 C CA . LEU A 1 306 ? -7.303 -22.458 47.668 1.00 48.44 306 LEU A CA 1
ATOM 2357 C C . LEU A 1 306 ? -7.485 -21.959 46.219 1.00 48.44 306 LEU A C 1
ATOM 2359 O O . LEU A 1 306 ? -7.647 -22.726 45.280 1.00 48.44 306 LEU A O 1
ATOM 2363 N N . TRP A 1 307 ? -7.443 -20.637 46.039 1.00 39.62 307 TRP A N 1
ATOM 2364 C CA . TRP A 1 307 ? -7.083 -20.017 44.757 1.00 39.62 307 TRP A CA 1
ATOM 2365 C C . TRP A 1 307 ? -5.918 -19.059 45.010 1.00 39.62 307 TRP A C 1
ATOM 2367 O O . TRP A 1 307 ? -6.056 -17.841 44.978 1.00 39.62 307 TRP A O 1
ATOM 2377 N N . GLN A 1 308 ? -4.759 -19.627 45.336 1.00 48.34 308 GLN A N 1
ATOM 2378 C CA . GLN A 1 308 ? -3.479 -18.931 45.282 1.00 48.34 308 GLN A CA 1
ATOM 2379 C C . GLN A 1 308 ? -2.479 -19.850 44.591 1.00 48.34 308 GLN A C 1
ATOM 2381 O O . GLN A 1 308 ? -2.013 -20.823 45.172 1.00 48.34 308 GLN A O 1
ATOM 2386 N N . THR A 1 309 ? -2.233 -19.557 43.317 1.00 41.72 309 THR A N 1
ATOM 2387 C CA . THR A 1 309 ? -0.956 -19.692 42.592 1.00 41.72 309 THR A CA 1
ATOM 2388 C C . THR A 1 309 ? -1.206 -19.237 41.152 1.00 41.72 309 THR A C 1
ATOM 2390 O O . THR A 1 309 ? -1.258 -20.021 40.212 1.00 41.72 309 THR A O 1
ATOM 2393 N N . PHE A 1 310 ? -1.391 -17.926 40.972 1.00 39.62 310 PHE A N 1
ATOM 2394 C CA . PHE A 1 310 ? -1.102 -17.319 39.676 1.00 39.62 310 PHE A CA 1
ATOM 2395 C C . PHE A 1 310 ? 0.420 -17.215 39.569 1.00 39.62 310 PHE A C 1
ATOM 2397 O O . PHE A 1 310 ? 1.053 -16.408 40.249 1.00 39.62 310 PHE A O 1
ATOM 2404 N N . LEU A 1 311 ? 1.000 -18.097 38.758 1.00 45.56 311 LEU A N 1
ATOM 2405 C CA . LEU A 1 311 ? 2.367 -17.977 38.265 1.00 45.56 311 LEU A CA 1
ATOM 2406 C C . LEU A 1 311 ? 2.518 -16.646 37.506 1.00 45.56 311 LEU A C 1
ATOM 2408 O O . LEU A 1 311 ? 1.613 -16.282 36.748 1.00 45.56 311 LEU A O 1
ATOM 2412 N N . PRO A 1 312 ? 3.645 -15.928 37.641 1.00 43.69 312 PRO A N 1
ATOM 2413 C CA . PRO A 1 312 ? 3.955 -14.839 36.733 1.00 43.69 312 PRO A CA 1
ATOM 2414 C C . PRO A 1 312 ? 4.245 -15.431 35.348 1.00 43.69 312 PRO A C 1
ATOM 2416 O O . PRO A 1 312 ? 5.220 -16.157 35.154 1.00 43.69 312 PRO A O 1
ATOM 2419 N N . LEU A 1 313 ? 3.384 -15.126 34.376 1.00 38.12 313 LEU A N 1
ATOM 2420 C CA . LEU A 1 313 ? 3.703 -15.284 32.961 1.00 38.12 313 LEU A CA 1
ATOM 2421 C C . LEU A 1 313 ? 4.847 -14.320 32.633 1.00 38.12 313 LEU A C 1
ATOM 2423 O O . LEU A 1 313 ? 4.632 -13.133 32.398 1.00 38.12 313 LEU A O 1
ATOM 2427 N N . ASN A 1 314 ? 6.068 -14.851 32.632 1.00 35.84 314 ASN A N 1
ATOM 2428 C CA . ASN A 1 314 ? 7.189 -14.261 31.919 1.00 35.84 314 ASN A CA 1
ATOM 2429 C C . ASN A 1 314 ? 6.843 -14.333 30.426 1.00 35.84 314 ASN A C 1
ATOM 2431 O O . ASN A 1 314 ? 6.945 -15.387 29.798 1.00 35.84 314 ASN A O 1
ATOM 2435 N N . ILE A 1 315 ? 6.353 -13.225 29.872 1.00 41.72 315 ILE A N 1
ATOM 2436 C CA . ILE A 1 315 ? 6.234 -13.055 28.426 1.00 41.72 315 ILE A CA 1
ATOM 2437 C C . ILE A 1 315 ? 7.635 -12.692 27.939 1.00 41.72 315 ILE A C 1
ATOM 2439 O O . ILE A 1 315 ? 7.966 -11.522 27.755 1.00 41.72 315 ILE A O 1
ATOM 2443 N N . ASP A 1 316 ? 8.475 -13.712 27.766 1.00 34.72 316 ASP A N 1
ATOM 2444 C CA . ASP A 1 316 ? 9.661 -13.572 26.936 1.00 34.72 316 ASP A CA 1
ATOM 2445 C C . ASP A 1 316 ? 9.196 -13.422 25.489 1.00 34.72 316 ASP A C 1
ATOM 2447 O O . ASP A 1 316 ? 8.593 -14.308 24.876 1.00 34.72 316 ASP A O 1
ATOM 2451 N N . LEU A 1 317 ? 9.448 -12.224 24.976 1.00 42.22 317 LEU A N 1
ATOM 2452 C CA . LEU A 1 317 ? 9.127 -11.746 23.646 1.00 42.22 317 LEU A CA 1
ATOM 2453 C C . LEU A 1 317 ? 9.976 -12.492 22.599 1.00 42.22 317 LEU A C 1
ATOM 2455 O O . LEU A 1 317 ? 10.920 -11.945 22.028 1.00 42.22 317 LEU A O 1
ATOM 2459 N N . VAL A 1 318 ? 9.639 -13.753 22.325 1.00 39.62 318 VAL A N 1
ATOM 2460 C CA . VAL A 1 318 ? 10.165 -14.483 21.168 1.00 39.62 318 VAL A CA 1
ATOM 2461 C C . VAL A 1 318 ? 9.498 -13.914 19.919 1.00 39.62 318 VAL A C 1
ATOM 2463 O O . VAL A 1 318 ? 8.358 -14.223 19.575 1.00 39.62 318 VAL A O 1
ATOM 2466 N N . THR A 1 319 ? 10.233 -13.054 19.223 1.00 45.31 319 THR A N 1
ATOM 2467 C CA . THR A 1 319 ? 9.906 -12.551 17.888 1.00 45.31 319 THR A CA 1
ATOM 2468 C C . THR A 1 319 ? 10.046 -13.694 16.877 1.00 45.31 319 THR A C 1
ATOM 2470 O O . THR A 1 319 ? 11.033 -13.803 16.154 1.00 45.31 319 THR A O 1
ATOM 2473 N N . GLN A 1 320 ? 9.048 -14.579 16.811 1.00 36.25 320 GLN A N 1
ATOM 2474 C CA . GLN A 1 320 ? 8.894 -15.500 15.687 1.00 36.25 320 GLN A CA 1
ATOM 2475 C C . GLN A 1 320 ? 8.283 -14.744 14.504 1.00 36.25 320 GLN A C 1
ATOM 2477 O O . GLN A 1 320 ? 7.075 -14.521 14.414 1.00 36.25 320 GLN A O 1
ATOM 2482 N N . SER A 1 321 ? 9.144 -14.345 13.570 1.00 44.59 321 SER A N 1
ATOM 2483 C CA . SER A 1 321 ? 8.748 -13.888 12.243 1.00 44.59 321 SER A CA 1
ATOM 2484 C C . SER A 1 321 ? 8.131 -15.054 11.460 1.00 44.59 321 SER A C 1
ATOM 2486 O O . SER A 1 321 ? 8.845 -15.837 10.831 1.00 44.59 321 SER A O 1
ATOM 2488 N N . SER A 1 322 ? 6.805 -15.181 11.494 1.00 38.47 322 SER A N 1
ATOM 2489 C CA 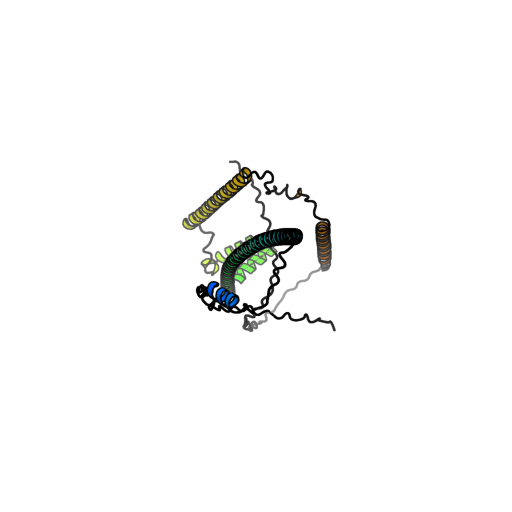. SER A 1 322 ? 6.077 -16.017 10.534 1.00 38.47 322 SER A CA 1
ATOM 2490 C C . SER A 1 322 ? 5.882 -15.273 9.204 1.00 38.47 322 SER A C 1
ATOM 2492 O O . SER A 1 322 ? 5.593 -14.073 9.209 1.00 38.47 322 SER A O 1
ATOM 2494 N N . PRO A 1 323 ? 6.006 -15.955 8.050 1.00 42.09 323 PRO A N 1
ATOM 2495 C CA . PRO A 1 323 ? 5.742 -15.362 6.749 1.00 42.09 323 PRO A CA 1
ATOM 2496 C C . PRO A 1 323 ? 4.227 -15.284 6.535 1.00 42.09 323 PRO A C 1
ATOM 2498 O O . PRO A 1 323 ? 3.580 -16.267 6.168 1.00 42.09 323 PRO A O 1
ATOM 2501 N N . SER A 1 324 ? 3.645 -14.108 6.768 1.00 40.56 324 SER A N 1
ATOM 2502 C CA . SER A 1 324 ? 2.244 -13.841 6.438 1.00 40.56 324 SER A CA 1
ATOM 2503 C C . SER A 1 324 ? 2.028 -13.945 4.929 1.00 40.56 324 SER A C 1
ATOM 2505 O O . SER A 1 324 ? 2.375 -13.049 4.160 1.00 40.56 324 SER A O 1
ATOM 2507 N N . ARG A 1 325 ? 1.415 -15.055 4.504 1.00 43.22 325 ARG A N 1
ATOM 2508 C CA . ARG A 1 325 ? 0.758 -15.166 3.200 1.00 43.22 325 ARG A CA 1
ATOM 2509 C C . ARG A 1 325 ? -0.372 -14.139 3.154 1.00 43.22 325 ARG A C 1
ATOM 2511 O O . ARG A 1 325 ? -1.355 -14.267 3.878 1.00 43.22 325 ARG A O 1
ATOM 2518 N N . MET A 1 326 ? -0.224 -13.133 2.294 1.00 35.53 326 MET A N 1
ATOM 2519 C CA . MET A 1 326 ? -1.279 -12.185 1.937 1.00 35.53 326 MET A CA 1
ATOM 2520 C C . MET A 1 326 ? -2.532 -12.936 1.476 1.00 35.53 326 MET A C 1
ATOM 2522 O O . MET A 1 326 ? -2.549 -13.534 0.403 1.00 35.53 326 MET A O 1
ATOM 2526 N N . TRP A 1 327 ? -3.596 -12.877 2.271 1.00 37.34 327 TRP A N 1
ATOM 2527 C CA . TRP A 1 327 ? -4.961 -13.068 1.794 1.00 37.34 327 TRP A CA 1
ATOM 2528 C C . TRP A 1 327 ? -5.644 -11.705 1.834 1.00 37.34 327 TRP A C 1
ATOM 2530 O O . TRP A 1 327 ? -6.143 -11.274 2.870 1.00 37.34 327 TRP A O 1
ATOM 2540 N N . SER A 1 328 ? -5.662 -11.010 0.698 1.00 36.78 328 SER A N 1
ATOM 2541 C CA . SER A 1 328 ? -6.481 -9.813 0.510 1.00 36.78 328 SER A CA 1
ATOM 2542 C C . SER A 1 328 ? -7.954 -10.224 0.432 1.00 36.78 328 SER A C 1
ATOM 2544 O O . SER A 1 328 ? -8.496 -10.450 -0.649 1.00 36.78 328 SER A O 1
ATOM 2546 N N . ARG A 1 329 ? -8.623 -10.347 1.582 1.00 35.91 329 ARG A N 1
ATOM 2547 C CA . ARG A 1 329 ? -10.087 -10.411 1.631 1.00 35.91 329 ARG A CA 1
ATOM 2548 C C . ARG A 1 329 ? -10.637 -8.993 1.470 1.00 35.91 329 ARG A C 1
ATOM 2550 O O . ARG A 1 329 ? -10.600 -8.200 2.402 1.00 35.91 329 ARG A O 1
ATOM 2557 N N . ARG A 1 330 ? -11.152 -8.674 0.278 1.00 40.88 330 ARG A N 1
ATOM 2558 C CA . ARG A 1 330 ? -12.093 -7.558 0.096 1.00 40.88 330 ARG A CA 1
ATOM 2559 C C . ARG A 1 330 ? -13.389 -7.927 0.818 1.00 40.88 330 ARG A C 1
ATOM 2561 O O . ARG A 1 330 ? -13.989 -8.951 0.498 1.00 40.88 330 ARG A O 1
ATOM 2568 N N . PHE A 1 331 ? -13.807 -7.117 1.785 1.00 40.50 331 PHE A N 1
ATOM 2569 C CA . PHE A 1 331 ? -15.141 -7.226 2.369 1.00 40.50 331 PHE A CA 1
ATOM 2570 C C . PHE A 1 331 ? -16.193 -6.785 1.336 1.00 40.50 331 PHE A C 1
ATOM 2572 O O . PHE A 1 331 ? -15.978 -5.777 0.656 1.00 40.50 331 PHE A O 1
ATOM 2579 N N . PRO A 1 332 ? -17.317 -7.506 1.187 1.00 44.53 332 PRO A N 1
ATOM 2580 C CA . PRO A 1 332 ? -18.444 -7.017 0.410 1.00 44.53 332 PRO A CA 1
ATOM 2581 C C . PRO A 1 332 ? -19.102 -5.846 1.149 1.00 44.53 332 PRO A C 1
ATOM 2583 O O . PRO A 1 332 ? -19.432 -5.938 2.329 1.00 44.53 332 PRO A O 1
ATOM 2586 N N . SER A 1 333 ? -19.270 -4.737 0.432 1.00 39.97 333 SER A N 1
ATOM 2587 C CA . SER A 1 333 ? -20.056 -3.581 0.856 1.00 39.97 333 SER A CA 1
ATOM 2588 C C . SER A 1 333 ? -21.504 -4.020 1.079 1.00 39.97 333 SER A C 1
ATOM 2590 O O . SER A 1 333 ? -22.161 -4.507 0.159 1.00 39.97 333 SER A O 1
ATOM 2592 N N . THR A 1 334 ? -21.988 -3.888 2.310 1.00 42.84 334 THR A N 1
ATOM 2593 C CA . THR A 1 334 ? -23.393 -4.088 2.661 1.00 42.84 334 THR A CA 1
ATOM 2594 C C . THR A 1 334 ? -24.240 -2.998 2.007 1.00 42.84 334 THR A C 1
ATOM 2596 O O . THR A 1 334 ? -24.061 -1.805 2.248 1.00 42.84 334 THR A O 1
ATOM 2599 N N . ALA A 1 335 ? -25.157 -3.422 1.139 1.00 38.59 335 ALA A N 1
ATOM 2600 C CA . ALA A 1 335 ? -26.156 -2.565 0.526 1.00 38.59 335 ALA A CA 1
ATOM 2601 C C . ALA A 1 335 ? -27.160 -2.102 1.592 1.00 38.59 335 ALA A C 1
ATOM 2603 O O . ALA A 1 335 ? -27.887 -2.913 2.162 1.00 38.59 335 ALA A O 1
ATOM 2604 N N . PHE A 1 336 ? -27.210 -0.796 1.853 1.00 43.59 336 PHE A N 1
ATOM 2605 C CA . PHE A 1 336 ? -28.320 -0.181 2.574 1.00 43.59 336 PHE A CA 1
ATOM 2606 C C . PHE A 1 336 ? -29.497 -0.015 1.610 1.00 43.59 336 PHE A C 1
ATOM 2608 O O . PHE A 1 336 ? -29.414 0.741 0.640 1.00 43.59 336 PHE A O 1
ATOM 2615 N N . ALA A 1 337 ? -30.589 -0.729 1.879 1.00 40.78 337 ALA A N 1
ATOM 2616 C CA . ALA A 1 337 ? -31.874 -0.490 1.242 1.00 40.78 337 ALA A CA 1
ATOM 2617 C C . ALA A 1 337 ? -32.383 0.902 1.654 1.00 40.78 337 ALA A C 1
ATOM 2619 O O . ALA A 1 337 ? -32.613 1.173 2.832 1.00 40.78 337 ALA A O 1
ATOM 2620 N N . LEU A 1 338 ? -32.521 1.797 0.676 1.00 41.22 338 LEU A N 1
ATOM 2621 C CA . LEU A 1 338 ? -33.197 3.080 0.837 1.00 41.22 338 LEU A CA 1
ATOM 2622 C C . LEU A 1 338 ? -34.703 2.819 0.931 1.00 41.22 338 LEU A C 1
ATOM 2624 O O . LEU A 1 338 ? -35.352 2.537 -0.072 1.00 41.22 338 LEU A O 1
ATOM 2628 N N . VAL A 1 339 ? -35.246 2.912 2.143 1.00 48.88 339 VAL A N 1
ATOM 2629 C CA . VAL A 1 339 ? -36.681 3.119 2.356 1.00 48.88 339 VAL A CA 1
ATOM 2630 C C . VAL A 1 339 ? -36.952 4.595 2.071 1.00 48.88 339 VAL A C 1
ATOM 2632 O O . VAL A 1 339 ? -36.452 5.464 2.786 1.00 48.88 339 VAL A O 1
ATOM 2635 N N . ASN A 1 340 ? -37.691 4.873 0.995 1.00 44.34 340 ASN A N 1
ATOM 2636 C CA . ASN A 1 340 ? -38.222 6.205 0.719 1.00 44.34 340 ASN A CA 1
ATOM 2637 C C . ASN A 1 340 ? -39.192 6.582 1.841 1.00 44.34 340 ASN A C 1
ATOM 2639 O O . ASN A 1 340 ? -40.188 5.898 2.060 1.00 44.34 340 ASN A O 1
ATOM 2643 N N . TRP A 1 341 ? -38.884 7.670 2.535 1.00 47.41 341 TRP A N 1
ATOM 2644 C CA . TRP A 1 341 ? -39.858 8.408 3.323 1.00 47.41 341 TRP A CA 1
ATOM 2645 C C . TRP A 1 341 ? -40.238 9.629 2.494 1.00 47.41 341 TRP A C 1
ATOM 2647 O O . TRP A 1 341 ? -39.463 10.583 2.421 1.00 47.41 341 TRP A O 1
ATOM 2657 N N . ASP A 1 342 ? -41.389 9.550 1.834 1.00 49.19 342 ASP A N 1
ATOM 2658 C CA . ASP A 1 342 ? -42.070 10.725 1.303 1.00 49.19 342 ASP A CA 1
ATOM 2659 C C . ASP A 1 342 ? -42.738 11.449 2.483 1.00 49.19 342 ASP A C 1
ATOM 2661 O O . ASP A 1 342 ? -43.448 10.833 3.284 1.00 49.19 342 ASP A O 1
ATOM 2665 N N . LEU A 1 343 ? -42.448 12.744 2.603 1.00 48.31 343 LEU A N 1
ATOM 2666 C CA . LEU A 1 343 ? -43.135 13.715 3.455 1.00 48.31 343 LEU A CA 1
ATOM 2667 C C . LEU A 1 343 ? -43.674 14.827 2.564 1.00 48.31 343 LEU A C 1
ATOM 2669 O O . LEU A 1 343 ? -42.893 15.284 1.693 1.00 48.31 343 LEU A O 1
#

Radius of gyration: 44.3 Å; chains: 1; bounding box: 115×65×127 Å

Foldseek 3Di:
DDDDDDDDDDPPPPPPPDPPPPPPDPDPPPPPPVPPPPDPPVVVVVVVVPPDDDDPDPPPPPDPVNVVVVVVVVVVVVVVVVVVVVVVVVVVVVVVVVVVVVVVVVVVVVVVVVVVVVVVVVVVVVVVVVVVVVVVVVVVVVVCVVVVVCVQLVVQLVVVVVVVDDNVVSSVVSLLVQLVDPPRVSVVVPVNPPPDQDPVNVVVVVVVVVVVVVVVVVVVVVVVVVVVVCVVVVPPVPPPQDPVRVVVPPPPDDPVVVVVVVVVVVVVVVVVVVVVVVPPPPPPPPPPDDDDDDDDDDDDDDDDDDPDDPDPPPPPPPPDDDPDDDDPDDDDDDDDDDDDDDD

Organism: NCBI:txid1033014

Secondary structure (DSSP, 8-state):
-----PPP-----------------------------S-HHHHHHHHHHS----------PPPHHHHHHHHHHHHHHHHHHHHHHHHHHHHHHHHHHHHHHHHHHHHHHHHHHHHHHHHHHHHHHHHHHHHHHHHHHHHHHHHHHHTTHHHHHHHHHHHHHHTT--HHHHHHHHHHHHHTSTT-HHHHHS--TTS---HHHHHHHHHHHHHHHHHHHHHHHHHHHHHHHHHHTT-TT-----HHHHTT------HHHHHHHHHHHHHHHHHHHHHHHTTSS------------------------------------------------PPPPPP--------

Sequence (343 aa):
MRFFKSFPSFPLLHRRSKSDSSIPNPTPIQDHILNRPQSLDAAQAAVFSAAVPACPQAFLFPTPSDASNVIFELETANSRFRSDLSAWAAECTNLRSQLDATRADLFTQLHRTSSLQRQAQMDKSELDGLKAQLAQYERFLGLMINVGLHQRVLGDAHASLRAGIDPDLALVNAIKVAAAIPGSAWSTIVPSVTGSRTPAEYRSSLNMTLKTRKELRDTKKVAKFWKRVAVEAGGIETVTPSVSTISSIHEPLPLQRQKAVEELISSRRRASLASQDMRTDSIPPTHEHEQDTLPAAVSATTSRLLWQTFLPLNIDLVTQSSPSRMWSRRFPSTAFALVNWDL